Protein AF-A0A803JN71-F1 (afdb_monomer)

Sequence (334 aa):
MNIDANMPTTNQLPSEFVKVTRIKNSCCFTTVDLLKLNERCQESLKEIYHRSYLIVCKLLSEIYEHIHCLYKLSDTVSMLDMLLSFAHACTLSDYGSFVPAEYASFKIAEQIFTRIGMDDDIETNCSTFMKEMKEVNYIIQNANNKSLILIDELGRGTSTEEGIGICYAVCEYLLGLKAFTLFVTHYLELCHLSTIYPNSENYYFEVQHKREKSEDRESILYTYLLSKGQTKEKNYGLKAAELSSLPLLLLKDANNISMQIADKLTRKQESTPETVRQTAVYQLAVRLIQASRNSCLDSDSLRTYLKHLKKIYRAESLTDDLQSTETAEEKEIL

Foldseek 3Di:
DDPPPPDDDPVPDPPQWDPWDDDPPDIDTDGPVRVVVVVVVVVVVVVVVVVVVVVVVVVVVVVVVVVVVVVVVVVVVVVVVVVVVVVCQVVVDPVDDDDPDPDDDDQQAPEEQEDDDDDPPPVDPDGPLVVLVVSLVVCLVPDALRYEYEAAAFQPRDDPVVRVVVVLVSVVSVVVRNHNYDYHYPDLVSLCVCVQDVPDWDKDFDWDWDQDPPDRQTAIDGPRDIDTDGDPDDPVVLNVCVVPPDDPVVSVVVVVVVVVVVVVVVVVVPQDLVNLLVVLVVSLVSVVVCCVPPDPDDPVRSVVVNVVSVVVSCVSNVVPVVVVVVVVVVVPPD

pLDDT: mean 77.57, std 15.33, range [33.09, 96.31]

Organism: Xenopus tropicalis (NCBI:txid8364)

Mean predicted aligned error: 19.07 Å

Solvent-accessible surface area (backbone atoms only — not comparable to full-atom values): 20148 Å² total; per-residue (Å²): 133,80,83,77,80,78,67,77,58,85,90,70,57,66,87,65,58,41,82,72,46,79,54,100,91,48,77,48,64,39,37,69,67,55,49,53,53,50,52,54,50,52,52,52,50,51,51,50,53,52,54,51,50,54,51,52,53,51,52,48,52,60,49,57,76,50,45,67,61,52,51,55,48,50,52,51,51,51,51,51,53,52,51,49,51,51,52,48,53,59,68,76,26,82,92,68,67,90,69,101,55,98,74,87,86,81,80,83,55,84,44,79,43,74,47,76,85,88,77,78,58,81,88,47,102,59,54,66,45,57,52,52,51,51,52,51,48,52,45,66,75,69,60,43,58,44,23,36,37,40,40,48,58,73,44,72,72,53,58,69,70,58,16,51,52,52,49,50,55,51,50,54,51,44,59,71,48,54,32,51,68,49,76,45,71,87,60,71,73,61,58,54,48,38,79,78,35,87,92,42,82,52,63,29,73,46,75,45,80,45,71,52,96,87,47,104,47,79,42,82,42,82,67,80,42,79,41,84,41,76,75,82,75,74,64,55,70,60,58,56,44,64,76,37,97,59,60,68,68,59,54,52,52,52,51,54,50,51,51,54,52,51,53,53,54,50,65,75,58,63,64,50,75,64,54,48,47,50,48,40,50,50,54,51,50,52,53,51,53,47,51,72,76,68,61,87,64,54,77,66,58,43,52,51,51,53,52,47,53,52,50,49,45,45,59,66,57,47,72,57,62,64,66,62,51,59,66,55,65,69,67,77,79,118

InterPro domains:
  IPR000432 DNA mismatch repair protein MutS, C-terminal [PF00488] (87-261)
  IPR000432 DNA mismatch repair protein MutS, C-terminal [PS00486] (147-163)
  IPR000432 DNA mismatch repair protein MutS, C-terminal [SM00534] (81-259)
  IPR027417 P-loop containing nucleoside triphosphate hydrolase [G3DSA:3.40.50.300] (86-333)
  IPR027417 P-loop containing nucleoside triphosphate hydrolase [SSF52540] (87-258)
  IPR036187 DNA mismatch repair protein MutS, core domain superfamily [SSF48334] (8-91)
  IPR045076 DNA mismatch repair MutS [PTHR11361] (90-310)

Nearest PDB structures (foldseek):
  1nne-assembly1_B  TM=8.897E-01  e=2.030E-11  Thermus aquaticus
  7ai7-assembly1_A  TM=8.579E-01  e=1.313E-11  Escherichia coli K-12
  8r7v-assembly1_B  TM=8.255E-01  e=1.684E-11  Homo sapiens
  7qv3-assembly1_w  TM=5.122E-01  e=1.027E-09  Bacillus subtilis subsp. subtilis str. 168
  7qv3-assembly1_v  TM=5.130E-01  e=9.674E-09  Bacillus subtilis subsp. subtilis str. 168

Structure (mmCIF, N/CA/C/O backbone):
data_AF-A0A803JN71-F1
#
_entry.id   AF-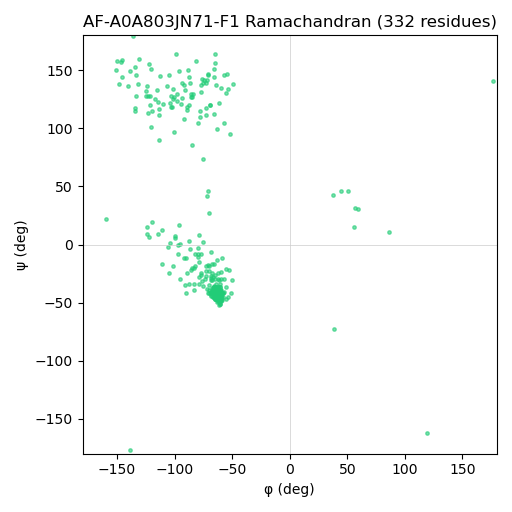A0A803JN71-F1
#
loop_
_atom_site.group_PDB
_atom_site.id
_atom_site.type_symbol
_atom_site.label_atom_id
_atom_site.label_alt_id
_atom_site.label_comp_id
_atom_site.label_asym_id
_atom_site.label_entity_id
_atom_site.label_seq_id
_atom_site.pdbx_PDB_ins_code
_atom_site.Cartn_x
_atom_site.Cartn_y
_atom_site.Cartn_z
_atom_site.occupancy
_atom_site.B_iso_or_equiv
_atom_site.auth_seq_id
_atom_site.auth_comp_id
_atom_site.auth_asym_id
_atom_site.auth_atom_id
_atom_site.pdbx_PDB_model_num
ATOM 1 N N . MET A 1 1 ? 28.107 -31.482 -82.367 1.00 37.16 1 MET A N 1
ATOM 2 C CA . MET A 1 1 ? 29.018 -30.379 -82.741 1.00 37.16 1 MET A CA 1
ATOM 3 C C . MET A 1 1 ? 29.385 -29.651 -81.460 1.00 37.16 1 MET A C 1
ATOM 5 O O . MET A 1 1 ? 28.501 -29.089 -80.829 1.00 37.16 1 MET A O 1
ATOM 9 N N . ASN A 1 2 ? 30.638 -29.799 -81.025 1.00 33.09 2 ASN A N 1
ATOM 10 C CA . ASN A 1 2 ? 31.188 -29.249 -79.782 1.00 33.09 2 ASN A CA 1
ATOM 11 C C . ASN A 1 2 ? 31.131 -27.716 -79.783 1.00 33.09 2 ASN A C 1
ATOM 13 O O . ASN A 1 2 ? 31.746 -27.092 -80.643 1.00 33.09 2 ASN A O 1
ATOM 17 N N . ILE A 1 3 ? 30.448 -27.123 -78.801 1.00 44.81 3 ILE A N 1
ATOM 18 C CA . ILE A 1 3 ? 30.476 -25.670 -78.537 1.00 44.81 3 ILE A CA 1
ATOM 19 C C . ILE A 1 3 ? 31.729 -25.288 -77.711 1.00 44.81 3 ILE A C 1
ATOM 21 O O . ILE A 1 3 ? 32.083 -24.119 -77.612 1.00 44.81 3 ILE A O 1
ATOM 25 N N . ASP A 1 4 ? 32.490 -26.272 -77.222 1.00 43.75 4 ASP A N 1
ATOM 26 C CA . ASP A 1 4 ? 33.693 -26.070 -76.397 1.00 43.75 4 ASP A CA 1
ATOM 27 C C . ASP A 1 4 ? 34.947 -25.591 -77.163 1.00 43.75 4 ASP A C 1
ATOM 29 O O . ASP A 1 4 ? 36.014 -25.441 -76.573 1.00 43.75 4 ASP A O 1
ATOM 33 N N . ALA A 1 5 ? 34.863 -25.343 -78.476 1.00 48.97 5 ALA A N 1
ATOM 34 C CA . ALA A 1 5 ? 36.046 -25.149 -79.323 1.00 48.97 5 ALA A CA 1
ATOM 35 C C . ALA A 1 5 ? 36.604 -23.709 -79.404 1.00 48.97 5 ALA A C 1
ATOM 37 O O . ALA A 1 5 ? 37.647 -23.526 -80.022 1.00 48.97 5 ALA A O 1
ATOM 38 N N . ASN A 1 6 ? 35.969 -22.699 -78.792 1.00 54.50 6 ASN A N 1
ATOM 39 C CA . ASN A 1 6 ? 36.388 -21.288 -78.940 1.00 54.50 6 ASN A CA 1
ATOM 40 C C . ASN A 1 6 ? 36.690 -20.543 -77.628 1.00 54.50 6 ASN A C 1
ATOM 42 O O . ASN A 1 6 ? 36.800 -19.318 -77.631 1.00 54.50 6 ASN A O 1
ATOM 46 N N . MET A 1 7 ? 36.859 -21.247 -76.506 1.00 53.91 7 MET A N 1
ATOM 47 C CA . MET A 1 7 ? 37.360 -20.605 -75.287 1.00 53.91 7 MET A CA 1
ATOM 48 C C . MET A 1 7 ? 38.894 -20.671 -75.270 1.00 53.91 7 MET A C 1
ATOM 50 O O . MET A 1 7 ? 39.431 -21.782 -75.234 1.00 53.91 7 MET A O 1
ATOM 54 N N . PRO A 1 8 ? 39.611 -19.525 -75.277 1.00 55.81 8 PRO A N 1
ATOM 55 C CA . PRO A 1 8 ? 41.072 -19.500 -75.343 1.00 55.81 8 PRO A CA 1
ATOM 56 C C . PRO A 1 8 ? 41.650 -20.370 -74.229 1.00 55.81 8 PRO A C 1
ATOM 58 O O . PRO A 1 8 ? 41.162 -20.313 -73.101 1.00 55.81 8 PRO A O 1
ATOM 61 N N . THR A 1 9 ? 42.635 -21.226 -74.504 1.00 58.75 9 THR A N 1
ATOM 62 C CA . THR A 1 9 ? 43.301 -22.033 -73.463 1.00 58.75 9 THR A CA 1
ATOM 63 C C . THR A 1 9 ? 44.046 -21.103 -72.496 1.00 58.75 9 THR A C 1
ATOM 65 O O . THR A 1 9 ? 44.349 -19.966 -72.842 1.00 58.75 9 THR A O 1
ATOM 68 N N . THR A 1 10 ? 44.304 -21.516 -71.249 1.00 54.12 10 THR A N 1
ATOM 69 C CA . THR A 1 10 ? 44.923 -20.656 -70.209 1.00 54.12 10 THR A CA 1
ATOM 70 C C . THR A 1 10 ? 46.233 -19.987 -70.645 1.00 54.12 10 THR A C 1
ATOM 72 O O . THR A 1 10 ? 46.567 -18.934 -70.119 1.00 54.12 10 THR A O 1
ATOM 75 N N . ASN A 1 11 ? 46.914 -20.537 -71.655 1.00 56.75 11 ASN A N 1
ATOM 76 C CA . ASN A 1 11 ? 48.139 -19.993 -72.248 1.00 56.75 11 ASN A CA 1
ATOM 77 C C . ASN A 1 11 ? 47.923 -18.845 -73.262 1.00 56.75 11 ASN A C 1
ATOM 79 O O . ASN A 1 11 ? 48.902 -18.316 -73.773 1.00 56.75 11 ASN A O 1
ATOM 83 N N . GLN A 1 12 ? 46.679 -18.471 -73.583 1.00 65.44 12 GLN A N 1
ATOM 84 C CA . GLN A 1 12 ? 46.344 -17.381 -74.518 1.00 65.44 12 GLN A CA 1
ATOM 85 C C . GLN A 1 12 ? 45.829 -16.110 -73.825 1.00 65.44 12 GLN A C 1
ATOM 87 O O . GLN A 1 12 ? 45.520 -15.126 -74.493 1.00 65.44 12 GLN A O 1
ATOM 92 N N . LEU A 1 13 ? 45.699 -16.123 -72.497 1.00 71.38 13 LEU A N 1
ATOM 93 C CA . LEU A 1 13 ? 45.258 -14.957 -71.739 1.00 71.38 13 LEU A CA 1
ATOM 94 C C . LEU A 1 13 ? 46.466 -14.063 -71.404 1.00 71.38 13 LEU A C 1
ATOM 96 O O . LEU A 1 13 ? 47.520 -14.598 -71.054 1.00 71.38 13 LEU A O 1
ATOM 100 N N . PRO A 1 14 ? 46.333 -12.724 -71.494 1.00 78.75 14 PRO A N 1
ATOM 101 C CA . PRO A 1 14 ? 47.363 -11.790 -71.049 1.00 78.75 14 PRO A CA 1
ATOM 102 C C . PRO A 1 14 ? 47.863 -12.123 -69.638 1.00 78.75 14 PRO A C 1
ATOM 104 O O . PRO A 1 14 ? 47.065 -12.408 -68.744 1.00 78.75 14 PRO A O 1
ATOM 107 N N . SER A 1 15 ? 49.179 -12.045 -69.421 1.00 76.12 15 SER A N 1
ATOM 108 C CA . SER A 1 15 ? 49.818 -12.326 -68.123 1.00 76.12 15 SER A CA 1
ATOM 109 C C . SER A 1 15 ? 49.393 -11.368 -67.002 1.00 76.12 15 SER A C 1
ATOM 111 O O . SER A 1 15 ? 49.640 -11.635 -65.829 1.00 76.12 15 SER A O 1
ATOM 113 N N . GLU A 1 16 ? 48.741 -10.261 -67.357 1.00 79.50 16 GLU A N 1
ATOM 114 C CA . GLU A 1 16 ? 48.171 -9.263 -66.449 1.00 79.50 16 GLU A CA 1
ATOM 115 C C . GLU A 1 16 ? 46.922 -9.771 -65.705 1.00 79.50 16 GLU A C 1
ATOM 117 O O . GLU A 1 16 ? 46.530 -9.198 -64.682 1.00 79.50 16 GLU A O 1
ATOM 122 N N . PHE A 1 17 ? 46.289 -10.846 -66.194 1.00 81.88 17 PHE A N 1
ATOM 123 C CA . PHE A 1 17 ? 45.120 -11.453 -65.563 1.00 81.88 17 PHE A CA 1
ATOM 124 C C . PHE A 1 17 ? 45.513 -12.445 -64.466 1.00 81.88 17 PHE A C 1
ATOM 126 O O . PHE A 1 17 ? 46.251 -13.406 -64.668 1.00 81.88 17 PHE A O 1
ATOM 133 N N . VAL A 1 18 ? 44.944 -12.229 -63.285 1.00 79.00 18 VAL A N 1
ATOM 134 C CA . VAL A 1 18 ? 45.189 -12.970 -62.049 1.00 79.00 18 VAL A CA 1
ATOM 135 C C . VAL A 1 18 ? 43.860 -13.549 -61.544 1.00 79.00 18 VAL A C 1
ATOM 137 O O . VAL A 1 18 ? 42.783 -13.045 -61.867 1.00 79.00 18 VAL A O 1
ATOM 140 N N . LYS A 1 19 ? 43.913 -14.633 -60.755 1.00 77.94 19 LYS A N 1
ATOM 141 C CA . LYS A 1 19 ? 42.735 -15.351 -60.213 1.00 77.94 19 LYS A CA 1
ATOM 142 C C . LYS A 1 19 ? 41.692 -15.711 -61.289 1.00 77.94 19 LYS A C 1
ATOM 144 O O . LYS A 1 19 ? 40.493 -15.517 -61.100 1.00 77.94 19 LYS A O 1
ATOM 149 N N . VAL A 1 20 ? 42.155 -16.243 -62.419 1.00 81.44 20 VAL A N 1
ATOM 150 C CA . VAL A 1 20 ? 41.285 -16.681 -63.517 1.00 81.44 20 VAL A CA 1
ATOM 151 C C . VAL A 1 20 ? 40.489 -17.920 -63.092 1.00 81.44 20 VAL A C 1
ATOM 153 O O . VAL A 1 20 ? 41.062 -18.960 -62.779 1.00 81.44 20 VAL A O 1
ATOM 156 N N . THR A 1 21 ? 39.164 -17.824 -63.110 1.00 79.38 21 THR A N 1
ATOM 157 C CA . THR A 1 21 ? 38.225 -18.912 -62.813 1.00 79.38 21 THR A CA 1
ATOM 158 C C . THR A 1 21 ? 37.267 -19.092 -63.986 1.00 79.38 21 THR A C 1
ATOM 160 O O . THR A 1 21 ? 36.725 -18.126 -64.520 1.00 79.38 21 THR A O 1
ATOM 163 N N . ARG A 1 22 ? 37.066 -20.335 -64.435 1.00 73.75 22 ARG A N 1
ATOM 164 C CA . ARG A 1 22 ? 36.138 -20.643 -65.534 1.00 73.75 22 ARG A CA 1
ATOM 165 C C . ARG A 1 22 ? 34.842 -21.198 -64.977 1.00 73.75 22 ARG A C 1
ATOM 167 O O . ARG A 1 22 ? 34.853 -22.196 -64.263 1.00 73.75 22 ARG A O 1
ATOM 174 N N . ILE A 1 23 ? 33.730 -20.581 -65.348 1.00 77.69 23 ILE A N 1
ATOM 175 C CA . ILE A 1 23 ? 32.386 -21.010 -64.978 1.00 77.69 23 ILE A CA 1
ATOM 176 C C . ILE A 1 23 ? 31.636 -21.301 -66.273 1.00 77.69 23 ILE A C 1
ATOM 178 O O . ILE A 1 23 ? 31.191 -20.370 -66.920 1.00 77.69 23 ILE A O 1
ATOM 182 N N . LYS A 1 24 ? 31.497 -22.582 -66.647 1.00 74.06 24 LYS A N 1
ATOM 183 C CA . LYS A 1 24 ? 30.770 -23.124 -67.824 1.00 74.06 24 LYS A CA 1
ATOM 184 C C . LYS A 1 24 ? 30.866 -22.309 -69.134 1.00 74.06 24 LYS A C 1
ATOM 186 O O . LYS A 1 24 ? 31.546 -22.758 -70.043 1.00 74.06 24 LYS A O 1
ATOM 191 N N . ASN A 1 25 ? 30.204 -21.153 -69.242 1.00 79.44 25 ASN A N 1
ATOM 192 C CA . ASN A 1 25 ? 30.205 -20.283 -70.426 1.00 79.44 25 ASN A CA 1
ATOM 193 C C . ASN A 1 25 ? 30.861 -18.895 -70.214 1.00 79.44 25 ASN A C 1
ATOM 195 O O . ASN A 1 25 ? 30.749 -18.021 -71.068 1.00 79.44 25 ASN A O 1
ATOM 199 N N . SER A 1 26 ? 31.518 -18.653 -69.079 1.00 73.75 26 SER A N 1
ATOM 200 C CA . SER A 1 26 ? 32.194 -17.392 -68.764 1.00 73.75 26 SER A CA 1
ATOM 201 C C . SER A 1 26 ? 33.546 -17.618 -68.084 1.00 73.75 26 SER A C 1
ATOM 203 O O . SER A 1 26 ? 33.778 -18.602 -67.377 1.00 73.75 26 SER A O 1
ATOM 205 N N . CYS A 1 27 ? 34.470 -16.692 -68.325 1.00 75.75 27 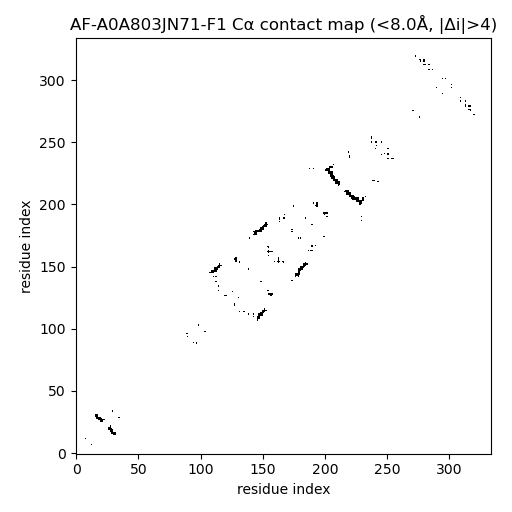CYS A N 1
ATOM 206 C CA . CYS A 1 27 ? 35.779 -16.652 -67.688 1.00 75.75 27 CYS A CA 1
ATOM 207 C C . CYS A 1 27 ? 35.823 -15.407 -66.800 1.00 75.75 27 CYS A C 1
ATOM 209 O O . CYS A 1 27 ? 35.694 -14.295 -67.306 1.00 75.75 27 CYS A O 1
ATOM 211 N N . CYS A 1 28 ? 35.959 -15.592 -65.490 1.00 80.19 28 CYS A N 1
ATOM 212 C CA . CYS A 1 28 ? 36.081 -14.506 -64.530 1.00 80.19 28 CYS A CA 1
ATOM 213 C C . CYS A 1 28 ? 37.555 -14.338 -64.166 1.00 80.19 28 CYS A C 1
ATOM 215 O O . CYS A 1 28 ? 38.222 -15.300 -63.792 1.00 80.19 28 CYS A O 1
ATOM 217 N N . PHE A 1 29 ? 38.076 -13.128 -64.298 1.00 84.38 29 PHE A N 1
ATOM 218 C CA . PHE A 1 29 ? 39.467 -12.802 -64.015 1.00 84.38 29 PHE A CA 1
ATOM 219 C C . PHE A 1 29 ? 39.545 -11.387 -63.453 1.00 84.38 29 PHE A C 1
ATOM 221 O O . PHE A 1 29 ? 38.635 -10.581 -63.635 1.00 84.38 29 PHE A O 1
ATOM 228 N N . THR A 1 30 ? 40.631 -11.082 -62.757 1.00 85.44 30 THR A N 1
ATOM 229 C CA . THR A 1 30 ? 40.893 -9.742 -62.226 1.00 85.44 30 THR A CA 1
ATOM 230 C C . THR A 1 30 ? 42.307 -9.322 -62.586 1.00 85.44 30 THR A C 1
ATOM 232 O O . THR A 1 30 ? 43.153 -10.163 -62.867 1.00 85.44 30 THR A O 1
ATOM 235 N N . THR A 1 31 ? 42.594 -8.028 -62.559 1.00 89.56 31 THR A N 1
ATOM 236 C CA . THR A 1 31 ? 43.968 -7.515 -62.633 1.00 89.56 31 THR A CA 1
ATOM 237 C C . THR A 1 31 ? 44.476 -7.171 -61.236 1.00 89.56 31 THR A C 1
ATOM 239 O O . THR A 1 31 ? 43.691 -7.049 -60.287 1.00 89.56 31 THR A O 1
ATOM 242 N N . VAL A 1 32 ? 45.793 -7.010 -61.095 1.00 87.12 32 VAL A N 1
ATOM 243 C CA . VAL A 1 32 ? 46.414 -6.538 -59.844 1.00 87.12 32 VAL A CA 1
ATOM 244 C C . VAL A 1 32 ? 45.900 -5.143 -59.470 1.00 87.12 32 VAL A C 1
ATOM 246 O O . VAL A 1 32 ? 45.614 -4.889 -58.303 1.00 87.12 32 VAL A O 1
ATOM 249 N N . ASP A 1 33 ? 45.714 -4.258 -60.451 1.00 88.62 33 ASP A N 1
ATOM 250 C CA . ASP A 1 33 ? 45.207 -2.904 -60.210 1.00 88.62 33 ASP A CA 1
ATOM 251 C C . ASP A 1 33 ? 43.733 -2.901 -59.794 1.00 88.62 33 ASP A C 1
ATOM 253 O O . ASP A 1 33 ? 43.355 -2.179 -58.871 1.00 88.62 33 ASP A O 1
ATOM 257 N N . LEU A 1 34 ? 42.907 -3.765 -60.398 1.00 87.19 34 LEU A N 1
ATOM 258 C CA . LEU A 1 34 ? 41.509 -3.927 -59.995 1.00 87.19 34 LEU A CA 1
ATOM 259 C C . LEU A 1 34 ? 41.395 -4.511 -58.579 1.00 87.19 34 LEU A C 1
ATOM 261 O O . LEU A 1 34 ? 40.533 -4.082 -57.817 1.00 87.19 34 LEU A O 1
ATOM 265 N N . LEU A 1 35 ? 42.286 -5.433 -58.195 1.00 88.25 35 LEU A N 1
ATOM 266 C CA . LEU A 1 35 ? 42.356 -5.946 -56.822 1.00 88.25 35 LEU A CA 1
ATOM 267 C C . LEU A 1 35 ? 42.685 -4.836 -55.818 1.00 88.25 35 LEU A C 1
ATOM 269 O O . LEU A 1 35 ? 41.981 -4.720 -54.818 1.00 88.25 35 LEU A O 1
ATOM 273 N N . LYS A 1 36 ? 43.680 -3.987 -56.109 1.00 88.94 36 LYS A N 1
ATOM 274 C CA . LYS A 1 36 ? 44.039 -2.835 -55.261 1.00 88.94 36 LYS A CA 1
ATOM 275 C C . LYS A 1 36 ? 42.890 -1.834 -55.128 1.00 88.94 36 LYS A C 1
ATOM 277 O O . LYS A 1 36 ? 42.627 -1.330 -54.040 1.00 88.94 36 LYS A O 1
ATOM 282 N N . LEU A 1 37 ? 42.190 -1.540 -56.227 1.00 90.94 37 LEU A N 1
ATOM 283 C CA . LEU A 1 37 ? 41.026 -0.648 -56.209 1.00 90.94 37 LEU A CA 1
ATOM 284 C C . LEU A 1 37 ? 39.865 -1.241 -55.402 1.00 90.94 37 LEU A C 1
ATOM 286 O O . LEU A 1 37 ? 39.215 -0.516 -54.651 1.00 90.94 37 LEU A O 1
ATOM 290 N N . ASN A 1 38 ? 39.625 -2.548 -55.520 1.00 91.44 38 ASN A N 1
ATOM 291 C CA . ASN A 1 38 ? 38.568 -3.230 -54.780 1.00 91.44 38 ASN A CA 1
ATOM 292 C C . ASN A 1 38 ? 38.880 -3.296 -53.274 1.00 91.44 38 ASN A C 1
ATOM 294 O O . ASN A 1 38 ? 38.002 -3.038 -52.456 1.00 91.44 38 ASN A O 1
ATOM 298 N N . GLU A 1 39 ? 40.136 -3.560 -52.906 1.00 91.38 39 GLU A N 1
ATOM 299 C CA . GLU A 1 39 ? 40.612 -3.511 -51.517 1.00 91.38 39 GLU A CA 1
ATOM 300 C C . GLU A 1 39 ? 40.422 -2.111 -50.916 1.00 91.38 39 GLU A C 1
ATOM 302 O O . GLU A 1 39 ? 39.778 -1.965 -49.877 1.00 91.38 39 GLU A O 1
ATOM 307 N N . ARG A 1 40 ? 40.837 -1.063 -51.637 1.00 93.12 40 ARG A N 1
ATOM 308 C CA . ARG A 1 40 ? 40.630 0.334 -51.223 1.00 93.12 40 ARG A CA 1
ATOM 309 C C . ARG A 1 40 ? 39.146 0.698 -51.074 1.00 93.12 40 ARG A C 1
ATOM 311 O O . ARG A 1 40 ? 38.773 1.464 -50.181 1.00 93.12 40 ARG A O 1
ATOM 318 N N . CYS A 1 41 ? 38.284 0.159 -51.937 1.00 93.25 41 CYS A N 1
ATOM 319 C CA . CYS A 1 41 ? 36.837 0.355 -51.852 1.00 93.25 41 CYS A CA 1
ATOM 320 C C . CYS A 1 41 ? 36.247 -0.337 -50.610 1.00 93.25 41 CYS A C 1
ATOM 322 O O . CYS A 1 41 ? 35.450 0.264 -49.890 1.00 93.25 41 CYS A O 1
ATOM 324 N N . GLN A 1 42 ? 36.692 -1.560 -50.300 1.00 92.12 42 GLN A N 1
ATOM 325 C CA . GLN A 1 42 ? 36.289 -2.282 -49.090 1.00 92.12 42 GLN A CA 1
ATOM 326 C C . GLN A 1 42 ? 36.752 -1.588 -47.805 1.00 92.12 42 GLN A C 1
ATOM 328 O O . GLN A 1 42 ? 35.992 -1.541 -46.838 1.00 92.12 42 GLN A O 1
ATOM 333 N N . GLU A 1 43 ? 37.964 -1.034 -47.781 1.00 94.19 43 GLU A N 1
ATOM 334 C CA . GLU A 1 43 ? 38.452 -0.231 -46.653 1.00 94.19 43 GLU A CA 1
ATOM 335 C C . GLU A 1 43 ? 37.593 1.017 -46.435 1.00 94.19 43 GLU A C 1
ATOM 337 O O . GLU A 1 43 ? 37.143 1.266 -45.317 1.00 94.19 43 GLU A O 1
ATOM 342 N N . SER A 1 44 ? 37.278 1.741 -47.512 1.00 94.31 44 SER A N 1
ATOM 343 C CA . SER A 1 44 ? 36.418 2.931 -47.446 1.00 94.31 44 SER A CA 1
ATOM 344 C C . SER A 1 44 ? 35.016 2.585 -46.932 1.00 94.31 44 SER A C 1
ATOM 346 O O . SER A 1 44 ? 34.448 3.289 -46.102 1.00 94.31 44 SER A O 1
ATOM 348 N N . LEU A 1 45 ? 34.460 1.459 -47.382 1.00 94.88 45 LEU A N 1
ATOM 349 C CA . LEU A 1 45 ? 33.153 0.972 -46.948 1.00 94.88 45 LEU A CA 1
ATOM 350 C C . LEU A 1 45 ? 33.156 0.568 -45.464 1.00 94.88 45 LEU A C 1
ATOM 352 O O . LEU A 1 45 ? 32.226 0.919 -44.737 1.00 94.88 45 LEU A O 1
ATOM 356 N N . LYS A 1 46 ? 34.217 -0.089 -44.976 1.00 93.56 46 LYS A N 1
ATOM 357 C CA . LYS A 1 46 ? 34.392 -0.372 -43.540 1.00 93.56 46 LYS A CA 1
ATOM 358 C C . LYS A 1 46 ? 34.473 0.909 -42.712 1.00 93.56 46 LYS A C 1
ATOM 360 O O . LYS A 1 46 ? 33.860 0.977 -41.648 1.00 93.56 46 LYS A O 1
ATOM 365 N N . GLU A 1 47 ? 35.181 1.926 -43.199 1.00 95.19 47 GLU A N 1
ATOM 366 C CA . GLU A 1 47 ? 35.266 3.221 -42.520 1.00 95.19 47 GLU A CA 1
ATOM 367 C C . GLU A 1 47 ? 33.892 3.900 -42.426 1.00 95.19 47 GLU A C 1
ATOM 369 O O . GLU A 1 47 ? 33.516 4.391 -41.360 1.00 95.19 47 GLU A O 1
ATOM 374 N N . ILE A 1 48 ? 33.106 3.875 -43.508 1.00 95.00 48 ILE A N 1
ATOM 375 C CA . ILE A 1 48 ? 31.742 4.423 -43.528 1.00 95.00 48 ILE A CA 1
ATOM 376 C C . ILE A 1 48 ? 30.858 3.712 -42.499 1.00 95.00 48 ILE A C 1
ATOM 378 O O . ILE A 1 48 ? 30.187 4.382 -41.711 1.00 95.00 48 ILE A O 1
ATOM 382 N N . TYR A 1 49 ? 30.885 2.377 -42.451 1.00 95.12 49 TYR A N 1
ATOM 383 C CA . TYR A 1 49 ? 30.119 1.625 -41.453 1.00 95.12 49 TYR A CA 1
ATOM 384 C C . TYR A 1 49 ? 30.549 1.953 -40.028 1.00 95.12 49 TYR A C 1
ATOM 386 O O . TYR A 1 49 ? 29.695 2.143 -39.164 1.00 95.12 49 TYR A O 1
ATOM 394 N N . HIS A 1 50 ? 31.853 2.079 -39.782 1.00 93.75 50 HIS A N 1
ATOM 395 C CA . HIS A 1 50 ? 32.354 2.442 -38.463 1.00 93.75 50 HIS A CA 1
ATOM 396 C C . HIS A 1 50 ? 31.892 3.844 -38.045 1.00 93.75 50 HIS A C 1
ATOM 398 O O . HIS A 1 50 ? 31.384 4.025 -36.940 1.00 93.75 50 HIS A O 1
ATOM 404 N N . ARG A 1 51 ? 31.977 4.834 -38.944 1.00 92.56 51 ARG A N 1
ATOM 405 C CA . ARG A 1 51 ? 31.482 6.195 -38.681 1.00 92.56 51 ARG A CA 1
ATOM 406 C C . ARG A 1 51 ? 29.972 6.221 -38.446 1.00 92.56 51 ARG A C 1
ATOM 408 O O . ARG A 1 51 ? 29.519 6.909 -37.536 1.00 92.56 51 ARG A O 1
ATOM 415 N N . SER A 1 52 ? 29.201 5.460 -39.222 1.00 96.31 52 SER A N 1
ATOM 416 C CA . SER A 1 52 ? 27.747 5.358 -39.058 1.00 96.31 52 SER A CA 1
ATOM 417 C C . SER A 1 52 ? 27.375 4.727 -37.714 1.00 96.31 52 SER A C 1
ATOM 419 O O . SER A 1 52 ? 26.544 5.273 -36.992 1.00 96.31 52 SER A O 1
ATOM 421 N N . TYR A 1 53 ? 28.066 3.655 -37.318 1.00 95.56 53 TYR A N 1
ATOM 422 C CA . TYR A 1 53 ? 27.895 3.026 -36.010 1.00 95.56 53 TYR A CA 1
ATOM 423 C C . TYR A 1 53 ? 28.165 4.007 -34.861 1.00 95.56 53 TYR A C 1
ATOM 425 O O . TYR A 1 53 ? 27.359 4.113 -33.941 1.00 95.56 53 TYR A O 1
ATOM 433 N N . LEU A 1 54 ? 29.245 4.792 -34.941 1.00 94.19 54 LEU A N 1
ATOM 434 C CA . LEU A 1 54 ? 29.555 5.802 -33.924 1.00 94.19 54 LEU A CA 1
ATOM 435 C C . LEU A 1 54 ? 28.474 6.886 -33.811 1.00 94.19 54 LEU A C 1
ATOM 437 O O . LEU A 1 54 ? 28.197 7.349 -32.706 1.00 94.19 54 LEU A O 1
ATOM 441 N N . ILE A 1 55 ? 27.857 7.289 -34.927 1.00 95.19 55 ILE A N 1
ATOM 442 C CA . ILE A 1 55 ? 26.733 8.239 -34.918 1.00 95.19 55 ILE A CA 1
ATOM 443 C C . ILE A 1 55 ? 25.520 7.618 -34.221 1.00 95.19 55 ILE A C 1
ATOM 445 O O . ILE A 1 55 ? 24.927 8.260 -33.359 1.00 95.19 55 ILE A O 1
ATOM 449 N N . VAL A 1 56 ? 25.187 6.363 -34.537 1.00 95.00 56 VAL A N 1
ATOM 450 C CA . VAL A 1 56 ? 24.078 5.642 -33.893 1.00 95.00 56 VAL A CA 1
ATOM 451 C C . VAL A 1 56 ? 24.312 5.504 -32.389 1.00 95.00 56 VAL A C 1
ATOM 453 O O . VAL A 1 56 ? 23.399 5.768 -31.615 1.00 95.00 56 VAL A O 1
ATOM 456 N N . CYS A 1 57 ? 25.529 5.160 -31.957 1.00 93.62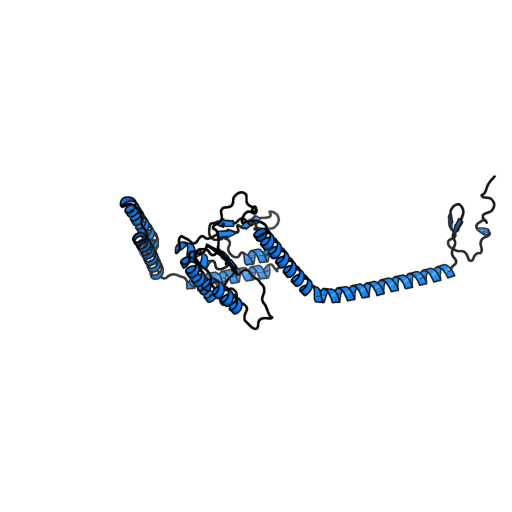 57 CYS A N 1
ATOM 457 C CA . CYS A 1 57 ? 25.861 5.079 -30.535 1.00 93.62 57 CYS A CA 1
ATOM 458 C C . CYS A 1 57 ? 25.709 6.425 -29.823 1.00 93.62 57 CYS A C 1
ATOM 460 O O . CYS A 1 57 ? 25.160 6.461 -28.728 1.00 93.62 57 CYS A O 1
ATOM 462 N N . LYS A 1 58 ? 26.158 7.527 -30.437 1.00 94.31 58 LYS A N 1
ATOM 463 C CA . LYS A 1 58 ? 25.980 8.871 -29.864 1.00 94.31 58 LYS A CA 1
ATOM 464 C C . LYS A 1 58 ? 24.506 9.236 -29.719 1.00 94.31 58 LYS A C 1
ATOM 466 O O . LYS A 1 58 ? 24.103 9.687 -28.656 1.00 94.31 58 LYS A O 1
ATOM 471 N N . LEU A 1 59 ? 23.712 8.975 -30.754 1.00 93.75 59 LEU A N 1
ATOM 472 C CA . LEU A 1 59 ? 22.279 9.257 -30.749 1.00 93.75 59 LEU A CA 1
ATOM 473 C C . LEU A 1 59 ? 21.534 8.397 -29.716 1.00 93.75 59 LEU A C 1
ATOM 475 O O . LEU A 1 59 ? 20.648 8.888 -29.027 1.00 93.75 59 LEU A O 1
ATOM 479 N N . LEU A 1 60 ? 21.929 7.131 -29.552 1.00 92.00 60 LEU A N 1
ATOM 480 C CA . LEU A 1 60 ? 21.428 6.275 -28.475 1.00 92.00 60 LEU A CA 1
ATOM 481 C C . LEU A 1 60 ? 21.766 6.843 -27.098 1.00 92.00 60 LEU A C 1
ATOM 483 O O . LEU A 1 60 ? 20.883 6.892 -26.250 1.00 92.00 60 LEU A O 1
ATOM 487 N N . SER A 1 61 ? 23.003 7.294 -26.876 1.00 91.31 61 SER A N 1
ATOM 488 C CA . SER A 1 61 ? 23.388 7.923 -25.608 1.00 91.31 61 SER A CA 1
ATOM 489 C C . SER A 1 61 ? 22.554 9.170 -25.308 1.00 91.31 61 SER A C 1
ATOM 491 O O . SER A 1 61 ? 22.051 9.286 -24.197 1.00 91.31 61 SER A O 1
ATOM 493 N N . GLU A 1 62 ? 22.338 10.046 -26.294 1.00 91.69 62 GLU A N 1
ATOM 494 C CA . GLU A 1 62 ? 21.479 11.233 -26.144 1.00 91.69 62 GLU A CA 1
ATOM 495 C C . GLU A 1 62 ? 20.023 10.855 -25.811 1.00 91.69 62 GLU A C 1
ATOM 497 O O . GLU A 1 62 ? 19.402 11.460 -24.943 1.00 91.69 62 GLU A O 1
ATOM 502 N N . ILE A 1 63 ? 19.469 9.812 -26.439 1.00 88.50 63 ILE A N 1
ATOM 503 C CA . ILE A 1 63 ? 18.116 9.326 -26.115 1.00 88.50 63 ILE A CA 1
ATOM 504 C C . ILE A 1 63 ? 18.064 8.715 -24.710 1.00 88.50 63 ILE A C 1
ATOM 506 O O . ILE A 1 63 ? 17.083 8.914 -23.989 1.00 88.50 63 ILE A O 1
ATOM 510 N N . TYR A 1 64 ? 19.101 7.978 -24.301 1.00 88.38 64 TYR A N 1
ATOM 511 C CA . TYR A 1 64 ? 19.159 7.368 -22.974 1.00 88.38 64 TYR A CA 1
ATOM 512 C C . TYR A 1 64 ? 19.154 8.407 -21.853 1.00 88.38 64 TYR A C 1
ATOM 514 O O . TYR A 1 64 ? 18.585 8.133 -20.797 1.00 88.38 64 TYR A O 1
ATOM 522 N N . GLU A 1 65 ? 19.687 9.609 -22.083 1.00 89.25 65 GLU A N 1
ATOM 523 C CA . GLU A 1 65 ? 19.570 10.711 -21.121 1.00 89.25 65 GLU A CA 1
ATOM 524 C C . GLU A 1 65 ? 18.104 11.078 -20.845 1.00 89.25 65 GLU A C 1
ATOM 526 O O . GLU A 1 65 ? 17.769 11.440 -19.720 1.00 89.25 65 GLU A O 1
ATOM 531 N N . HIS A 1 66 ? 17.203 10.889 -21.812 1.00 88.50 66 HIS A N 1
ATOM 532 C CA . HIS A 1 66 ? 15.773 11.188 -21.700 1.00 88.50 66 HIS A CA 1
ATOM 533 C C . HIS A 1 66 ? 14.891 9.965 -21.406 1.00 88.50 66 HIS A C 1
ATOM 535 O O . HIS A 1 66 ? 13.668 10.074 -21.363 1.00 88.50 66 HIS A O 1
ATOM 541 N N . ILE A 1 67 ? 15.458 8.782 -21.165 1.00 86.31 67 ILE A N 1
ATOM 542 C CA . ILE A 1 67 ? 14.637 7.570 -21.011 1.00 86.31 67 ILE A CA 1
ATOM 543 C C . ILE A 1 67 ? 13.720 7.616 -19.778 1.00 86.31 67 ILE A C 1
ATOM 545 O O . ILE A 1 67 ? 12.621 7.065 -19.786 1.00 86.31 67 ILE A O 1
ATOM 549 N N . HIS A 1 68 ? 14.143 8.329 -18.734 1.00 78.12 68 HIS A N 1
ATOM 550 C CA . HIS A 1 68 ? 13.390 8.492 -17.495 1.00 78.12 68 HIS A CA 1
ATOM 551 C C . HIS A 1 68 ? 12.051 9.217 -17.715 1.00 78.12 68 HIS A C 1
ATOM 553 O O . HIS A 1 68 ? 11.030 8.794 -17.173 1.00 78.12 68 HIS A O 1
ATOM 559 N N . CYS A 1 69 ? 12.017 10.267 -18.546 1.00 85.75 69 CYS A N 1
ATOM 560 C CA . CYS A 1 69 ? 10.773 10.982 -18.830 1.00 85.75 69 CYS A CA 1
ATOM 561 C C . CYS A 1 69 ? 9.841 10.170 -19.741 1.00 85.75 69 CYS A C 1
ATOM 563 O O . CYS A 1 69 ? 8.625 10.255 -19.585 1.00 85.75 69 CYS A O 1
ATOM 565 N N . LEU A 1 70 ? 10.390 9.323 -20.619 1.00 79.12 70 LEU A N 1
ATOM 566 C CA . LEU A 1 70 ? 9.610 8.396 -21.444 1.00 79.12 70 LEU A CA 1
ATOM 567 C C . LEU A 1 70 ? 8.928 7.305 -20.609 1.00 79.12 70 LEU A C 1
ATOM 569 O O . LEU A 1 70 ? 7.760 7.009 -20.853 1.00 79.12 70 LEU A O 1
ATOM 573 N N . TYR A 1 71 ? 9.606 6.751 -19.598 1.00 80.62 71 TYR A N 1
ATOM 574 C CA . TYR A 1 71 ? 8.975 5.811 -18.663 1.00 80.62 71 TYR A CA 1
ATOM 575 C C . TYR A 1 71 ? 7.876 6.482 -17.836 1.00 80.62 71 TYR A C 1
ATOM 577 O O . TYR A 1 71 ? 6.765 5.966 -17.779 1.00 80.62 71 TYR A O 1
ATOM 585 N N . LYS A 1 72 ? 8.126 7.685 -17.302 1.00 77.81 72 LYS A N 1
ATOM 586 C CA . LYS A 1 72 ? 7.099 8.439 -16.564 1.00 77.81 72 LYS A CA 1
ATOM 587 C C . LYS A 1 72 ? 5.880 8.766 -17.440 1.00 77.81 72 LYS A C 1
ATOM 589 O O . LYS A 1 72 ? 4.737 8.680 -16.991 1.00 77.81 72 LYS A O 1
ATOM 594 N N . LEU A 1 73 ? 6.102 9.106 -18.711 1.00 83.75 73 LEU A N 1
ATOM 595 C CA . LEU A 1 73 ? 5.022 9.292 -19.681 1.00 83.75 73 LEU A CA 1
ATOM 596 C C . LEU A 1 73 ? 4.250 7.986 -19.930 1.00 83.75 73 LEU A C 1
ATOM 598 O O . LEU A 1 73 ? 3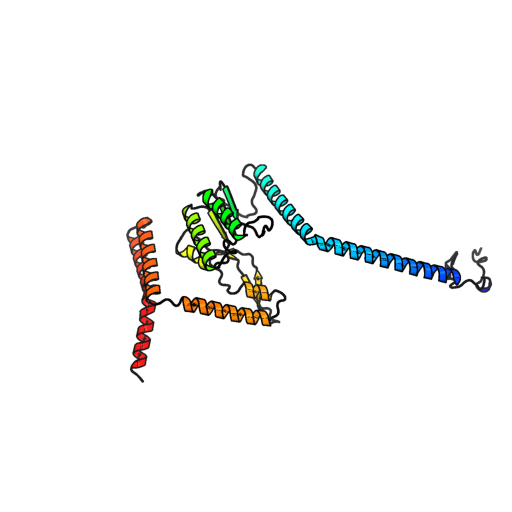.026 7.999 -19.979 1.00 83.75 73 LEU A O 1
ATOM 602 N N . SER A 1 74 ? 4.946 6.856 -20.054 1.00 87.44 74 SER A N 1
ATOM 603 C CA . SER A 1 74 ? 4.308 5.544 -20.204 1.00 87.44 74 SER A CA 1
ATOM 604 C C . SER A 1 74 ? 3.418 5.203 -19.007 1.00 87.44 74 SER A C 1
ATOM 606 O O . SER A 1 74 ? 2.281 4.774 -19.201 1.00 87.44 74 SER A O 1
ATOM 608 N N . ASP A 1 75 ? 3.893 5.430 -17.783 1.00 75.56 75 ASP A N 1
ATOM 609 C CA . ASP A 1 75 ? 3.135 5.144 -16.560 1.00 75.56 75 ASP A CA 1
ATOM 610 C C . ASP A 1 75 ? 1.897 6.040 -16.449 1.00 75.56 75 ASP A C 1
ATOM 612 O O . ASP A 1 75 ? 0.791 5.556 -16.200 1.00 75.56 75 ASP A O 1
ATOM 616 N N . THR A 1 76 ? 2.049 7.340 -16.720 1.00 81.75 76 THR A N 1
ATOM 617 C CA . THR A 1 76 ? 0.920 8.287 -16.713 1.00 81.75 76 THR A CA 1
ATOM 618 C C . THR A 1 76 ? -0.130 7.956 -17.772 1.00 81.75 76 THR A C 1
ATOM 620 O O . THR A 1 76 ? -1.321 7.960 -17.462 1.00 81.75 76 THR A O 1
ATOM 623 N N . VAL A 1 77 ? 0.282 7.615 -18.998 1.00 86.19 77 VAL A N 1
ATOM 624 C CA . VAL A 1 77 ? -0.639 7.183 -20.061 1.00 86.19 77 VAL A CA 1
ATOM 625 C C . VAL A 1 77 ? -1.332 5.874 -19.682 1.00 86.19 77 VAL A C 1
ATOM 627 O O . VAL A 1 77 ? -2.541 5.760 -19.866 1.00 86.19 77 VAL A O 1
ATOM 630 N N . SER A 1 78 ? -0.607 4.918 -19.098 1.00 80.44 78 SER A N 1
ATOM 631 C CA . SER A 1 78 ? -1.170 3.631 -18.665 1.00 80.44 78 SER A CA 1
ATOM 632 C C . SER A 1 78 ? -2.208 3.807 -17.553 1.00 80.44 78 SER A C 1
ATOM 634 O O . SER A 1 78 ? -3.280 3.206 -17.595 1.00 80.44 78 SER A O 1
ATOM 636 N N . MET A 1 79 ? -1.927 4.671 -16.574 1.00 70.31 79 MET A N 1
ATOM 637 C CA . MET A 1 79 ? -2.870 4.993 -15.504 1.00 70.31 79 MET A CA 1
ATOM 638 C C . MET A 1 79 ? -4.113 5.708 -16.047 1.00 70.31 79 MET A C 1
ATOM 640 O O . MET A 1 79 ? -5.229 5.380 -15.645 1.00 70.31 79 MET A O 1
ATOM 644 N N . LEU A 1 80 ? -3.941 6.648 -16.981 1.00 81.00 80 LEU A N 1
ATOM 645 C CA . LEU A 1 80 ? -5.055 7.331 -17.638 1.00 81.00 80 LEU A CA 1
ATOM 646 C C . LEU A 1 80 ? -5.938 6.341 -18.412 1.00 81.00 80 LEU A C 1
ATOM 648 O O . LEU A 1 80 ? -7.159 6.402 -18.295 1.00 81.00 80 LEU A O 1
ATOM 652 N N . ASP A 1 81 ? -5.334 5.419 -19.162 1.00 81.19 81 ASP A N 1
ATOM 653 C CA . ASP A 1 81 ? -6.045 4.397 -19.936 1.00 81.19 81 ASP A CA 1
ATOM 654 C C . ASP A 1 81 ? -6.815 3.422 -19.030 1.00 81.19 81 ASP A C 1
ATOM 656 O O . ASP A 1 81 ? -7.988 3.121 -19.272 1.00 81.19 81 ASP A O 1
ATOM 660 N N . MET A 1 82 ? -6.207 3.009 -17.912 1.00 76.25 82 MET A N 1
ATOM 661 C CA . MET A 1 82 ? -6.871 2.200 -16.887 1.00 76.25 82 MET A CA 1
ATOM 662 C C . MET A 1 82 ? -8.075 2.935 -16.281 1.00 76.25 82 MET A C 1
ATOM 664 O O . MET A 1 82 ? -9.171 2.376 -16.203 1.00 76.25 82 MET A O 1
ATOM 668 N N . LEU A 1 83 ? -7.895 4.194 -15.868 1.00 71.50 83 LEU A N 1
ATOM 669 C CA . LEU A 1 83 ? -8.964 5.002 -15.279 1.00 71.50 83 LEU A CA 1
ATOM 670 C C . LEU A 1 83 ? -10.090 5.272 -16.279 1.00 71.50 83 LEU A C 1
ATOM 672 O O . LEU A 1 83 ? -11.259 5.188 -15.905 1.00 71.50 83 LEU A O 1
ATOM 676 N N . LEU A 1 84 ? -9.763 5.548 -17.544 1.00 74.56 84 LEU A N 1
ATOM 677 C CA . LEU A 1 84 ? -10.744 5.736 -18.610 1.00 74.56 84 LEU A CA 1
ATOM 678 C C . LEU A 1 84 ? -11.520 4.444 -18.874 1.00 74.56 84 LEU A C 1
ATOM 680 O O . LEU A 1 84 ? -12.743 4.483 -18.983 1.00 74.56 84 LEU A O 1
ATOM 684 N N . SER A 1 85 ? -10.837 3.300 -18.910 1.00 69.44 85 SER A N 1
ATOM 685 C CA . SER A 1 85 ? -11.460 1.985 -19.078 1.00 69.44 85 SER A CA 1
ATOM 686 C C . SER A 1 85 ? -12.419 1.656 -17.932 1.00 69.44 85 SER A C 1
ATOM 688 O O . SER A 1 85 ? -13.532 1.187 -18.175 1.00 69.44 85 SER A O 1
ATOM 690 N N . PHE A 1 86 ? -12.043 1.958 -16.686 1.00 66.94 86 PHE A N 1
ATOM 691 C CA . PHE A 1 86 ? -12.928 1.801 -15.529 1.00 66.94 86 PHE A CA 1
ATOM 692 C C . PHE A 1 86 ? -14.091 2.791 -15.545 1.00 66.94 86 PHE A C 1
ATOM 694 O O . PHE A 1 86 ? -15.232 2.386 -15.337 1.00 66.94 86 PHE A O 1
ATOM 701 N N . ALA A 1 87 ? -13.845 4.064 -15.855 1.00 65.44 87 ALA A N 1
ATOM 702 C CA . ALA A 1 87 ? -14.899 5.066 -15.971 1.00 65.44 87 ALA A CA 1
ATOM 703 C C . ALA A 1 87 ? -15.911 4.684 -17.059 1.00 65.44 87 ALA A C 1
ATOM 705 O O . ALA A 1 87 ? -17.114 4.770 -16.825 1.00 65.44 87 ALA A O 1
ATOM 706 N N . HIS A 1 88 ? -15.435 4.195 -18.205 1.00 65.12 88 HIS A N 1
ATOM 707 C CA . HIS A 1 88 ? -16.246 3.709 -19.319 1.00 65.12 88 HIS A CA 1
ATOM 708 C C . HIS A 1 88 ? -17.045 2.453 -18.942 1.00 65.12 88 HIS A C 1
ATOM 710 O O . HIS A 1 88 ? -18.243 2.385 -19.213 1.00 65.12 88 HIS A O 1
ATOM 716 N N . ALA A 1 89 ? -16.432 1.491 -18.244 1.00 58.38 89 ALA A N 1
ATOM 717 C CA . ALA A 1 89 ? -17.137 0.324 -17.707 1.00 58.38 89 ALA A CA 1
ATOM 718 C C . ALA A 1 89 ? -18.250 0.720 -16.715 1.00 58.38 89 ALA A C 1
ATOM 720 O O . ALA A 1 89 ? -19.327 0.118 -16.711 1.00 58.38 89 ALA A O 1
ATOM 721 N N . CYS A 1 90 ? -18.016 1.767 -15.922 1.00 56.19 90 CYS A N 1
ATOM 722 C CA . CYS A 1 90 ? -18.988 2.315 -14.978 1.00 56.19 90 CYS A CA 1
ATOM 723 C C . CYS A 1 90 ? -20.079 3.182 -15.632 1.00 56.19 90 CYS A C 1
ATOM 725 O O . CYS A 1 90 ? -21.156 3.289 -15.059 1.00 56.19 90 CYS A O 1
ATOM 727 N N . THR A 1 91 ? -19.830 3.818 -16.788 1.00 60.22 91 THR A N 1
ATOM 728 C CA . THR A 1 91 ? -20.802 4.724 -17.446 1.00 60.22 91 THR A CA 1
ATOM 729 C C . THR A 1 91 ? -21.647 4.059 -18.528 1.00 60.22 91 THR A C 1
ATOM 731 O O . THR A 1 91 ? -22.781 4.480 -18.728 1.00 60.22 91 THR A O 1
ATOM 734 N N . LEU A 1 92 ? -21.137 3.038 -19.227 1.00 51.53 92 LEU A N 1
ATOM 735 C CA . LEU A 1 92 ? -21.896 2.310 -20.259 1.00 51.53 92 LEU A CA 1
ATOM 736 C C . LEU A 1 92 ? -22.643 1.082 -19.744 1.00 51.53 92 LEU A C 1
ATOM 738 O O . LEU A 1 92 ? -23.482 0.546 -20.467 1.00 51.53 92 LEU A O 1
ATOM 742 N N . SER A 1 93 ? -22.373 0.644 -18.515 1.00 44.09 93 SER A N 1
ATOM 743 C CA . SER A 1 93 ? -23.259 -0.289 -17.828 1.00 44.09 93 SER A CA 1
ATOM 744 C C . SER A 1 93 ? -24.074 0.491 -16.808 1.00 44.09 93 SER A C 1
ATOM 746 O O . SER A 1 93 ? -23.522 1.077 -15.880 1.00 44.09 93 SER A O 1
ATOM 748 N N . ASP A 1 94 ? -25.393 0.498 -16.970 1.00 46.06 94 ASP A N 1
ATOM 749 C CA . ASP A 1 94 ? -26.304 0.729 -15.856 1.00 46.06 94 ASP A CA 1
ATOM 750 C C . ASP A 1 94 ? -25.921 -0.255 -14.735 1.00 46.06 94 ASP A C 1
ATOM 752 O O . ASP A 1 94 ? -26.303 -1.418 -14.794 1.00 46.06 94 ASP A O 1
ATOM 756 N N . TYR A 1 95 ? -25.098 0.167 -13.768 1.00 48.25 95 TYR A N 1
ATOM 757 C CA . TYR A 1 95 ? -24.826 -0.511 -12.491 1.00 48.25 95 TYR A CA 1
ATOM 758 C C . TYR A 1 95 ? -24.755 -2.062 -12.537 1.00 48.25 95 TYR A C 1
ATOM 760 O O . TYR A 1 95 ? -25.304 -2.727 -11.657 1.00 48.25 95 TYR A O 1
ATOM 768 N N . GLY A 1 96 ? -24.112 -2.660 -13.551 1.00 51.66 96 GLY A N 1
ATOM 769 C CA . GLY A 1 96 ? -24.356 -4.078 -13.863 1.00 51.66 96 GLY A CA 1
ATOM 770 C C . GLY A 1 96 ? -23.285 -4.803 -14.676 1.00 51.66 96 GLY A C 1
ATOM 771 O O . GLY A 1 96 ? -23.591 -5.809 -15.313 1.00 51.66 96 GLY A O 1
ATOM 772 N N . SER A 1 97 ? -22.042 -4.322 -14.690 1.00 57.00 97 SER A N 1
ATOM 773 C CA . SER A 1 97 ? -20.935 -5.083 -15.283 1.00 57.00 97 SER A CA 1
ATOM 774 C C . SER A 1 97 ? -20.493 -6.228 -14.363 1.00 57.00 97 SER A C 1
ATOM 776 O O . SER A 1 97 ? -20.455 -6.080 -13.139 1.00 57.00 97 SER A O 1
ATOM 778 N N . PHE A 1 98 ? -20.138 -7.372 -14.951 1.00 66.88 98 PHE A N 1
ATOM 779 C CA . PHE A 1 98 ? -19.579 -8.500 -14.208 1.00 66.88 98 PHE A CA 1
ATOM 780 C C . PHE A 1 98 ? -18.234 -8.114 -13.586 1.00 66.88 98 PHE A C 1
ATOM 782 O O . PHE A 1 98 ? -17.384 -7.500 -14.229 1.00 66.88 98 PHE A O 1
ATOM 789 N N . VAL A 1 99 ? -18.031 -8.511 -12.333 1.00 68.69 99 VAL A N 1
ATOM 790 C CA . VAL A 1 99 ? -16.759 -8.347 -11.624 1.00 68.69 99 VAL A CA 1
ATOM 791 C C . VAL A 1 99 ? -15.929 -9.631 -11.724 1.00 68.69 99 VAL A C 1
ATOM 793 O O . VAL A 1 99 ? -16.510 -10.717 -11.787 1.00 68.69 99 VAL A O 1
ATOM 796 N N . PRO A 1 100 ? -14.585 -9.548 -11.726 1.00 80.12 100 PRO A N 1
ATOM 797 C CA . PRO A 1 100 ? -13.709 -10.716 -11.798 1.00 80.12 100 PRO A CA 1
ATOM 798 C C . PRO A 1 100 ? -13.674 -11.454 -10.449 1.00 80.12 100 PRO A C 1
ATOM 800 O O . PRO A 1 100 ? -12.707 -11.370 -9.697 1.00 80.12 100 PRO A O 1
ATOM 803 N N . ALA A 1 101 ? -14.757 -12.154 -10.121 1.00 79.19 101 ALA A N 1
ATOM 804 C CA . ALA A 1 101 ? -14.893 -12.953 -8.911 1.00 79.19 101 ALA A CA 1
ATOM 805 C C . ALA A 1 101 ? -15.841 -14.131 -9.157 1.00 79.19 101 ALA A C 1
ATOM 807 O O . ALA A 1 101 ? -16.780 -14.025 -9.942 1.00 79.19 101 ALA A O 1
ATOM 808 N N . GLU A 1 102 ? -15.625 -15.243 -8.452 1.00 86.31 102 GLU A N 1
ATOM 809 C CA . GLU A 1 102 ? -16.569 -16.370 -8.455 1.00 86.31 102 GLU A CA 1
ATOM 810 C C . GLU A 1 102 ? -17.911 -15.975 -7.813 1.00 86.31 102 GLU A C 1
ATOM 812 O O . GLU A 1 102 ? -18.981 -16.342 -8.293 1.00 86.31 102 GLU A O 1
ATOM 817 N N . TYR A 1 103 ? -17.853 -15.168 -6.752 1.00 83.25 103 TYR A N 1
ATOM 818 C CA . TYR A 1 103 ? -19.002 -14.561 -6.092 1.00 83.25 103 TYR A CA 1
ATOM 819 C C . TYR A 1 103 ? -18.597 -13.202 -5.525 1.00 83.25 103 TYR A C 1
ATOM 821 O O . TYR A 1 103 ? -17.526 -13.069 -4.931 1.00 83.25 103 TYR A O 1
ATOM 829 N N . ALA A 1 104 ? -19.461 -12.198 -5.667 1.00 75.56 104 ALA A N 1
ATOM 830 C CA . ALA A 1 104 ? -19.226 -10.883 -5.095 1.00 75.56 104 ALA A CA 1
ATOM 831 C C . ALA A 1 104 ? -20.510 -10.274 -4.531 1.00 75.56 104 ALA A C 1
ATOM 833 O O . ALA A 1 104 ? -21.569 -10.315 -5.153 1.00 75.56 104 ALA A O 1
ATOM 834 N N . SER A 1 105 ? -20.392 -9.677 -3.348 1.00 78.38 105 SER A N 1
ATOM 835 C CA . SER A 1 105 ? -21.453 -8.924 -2.687 1.00 78.38 105 SER A CA 1
ATOM 836 C C . SER A 1 105 ? -20.856 -7.625 -2.168 1.00 78.38 105 SER A C 1
ATOM 838 O O . SER A 1 105 ? -19.977 -7.649 -1.307 1.00 78.38 105 SER A O 1
ATOM 840 N N . PHE A 1 106 ? -21.339 -6.495 -2.677 1.00 71.75 106 PHE A N 1
ATOM 841 C CA . PHE A 1 106 ? -20.804 -5.177 -2.350 1.00 71.75 106 PHE A CA 1
ATOM 842 C C . PHE A 1 106 ? -21.809 -4.358 -1.548 1.00 71.75 106 PHE A C 1
ATOM 844 O O . PHE A 1 106 ? -23.015 -4.399 -1.792 1.00 71.75 106 PHE A O 1
ATOM 851 N N . LYS A 1 107 ? -21.299 -3.548 -0.619 1.00 74.19 107 LYS A N 1
ATOM 852 C CA . LYS A 1 107 ? -22.063 -2.427 -0.074 1.00 74.19 107 LYS A CA 1
ATOM 853 C C . LYS A 1 107 ? -22.033 -1.301 -1.108 1.00 74.19 107 LYS A C 1
ATOM 855 O O . LYS A 1 107 ? -20.957 -0.957 -1.590 1.00 74.19 107 LYS A O 1
ATOM 860 N N . ILE A 1 108 ? -23.188 -0.719 -1.428 1.00 77.38 108 ILE A N 1
ATOM 861 C CA . ILE A 1 108 ? -23.247 0.449 -2.316 1.00 77.38 108 ILE A CA 1
ATOM 862 C C . ILE A 1 108 ? -22.559 1.614 -1.600 1.00 77.38 108 ILE A C 1
ATOM 864 O O . ILE A 1 108 ? -23.042 2.083 -0.565 1.00 77.38 108 ILE A O 1
ATOM 868 N N . ALA A 1 109 ? -21.414 2.033 -2.134 1.00 80.06 109 ALA A N 1
ATOM 869 C CA . ALA A 1 109 ? -20.695 3.206 -1.671 1.00 80.06 109 ALA A CA 1
ATOM 870 C C . ALA A 1 109 ? -21.156 4.433 -2.466 1.00 80.06 109 ALA A C 1
ATOM 872 O O . ALA A 1 109 ? -21.235 4.383 -3.690 1.00 80.06 109 ALA A O 1
ATOM 873 N N . GLU A 1 110 ? -21.456 5.533 -1.778 1.00 85.00 110 GLU A N 1
ATOM 874 C CA . GLU A 1 110 ? -21.798 6.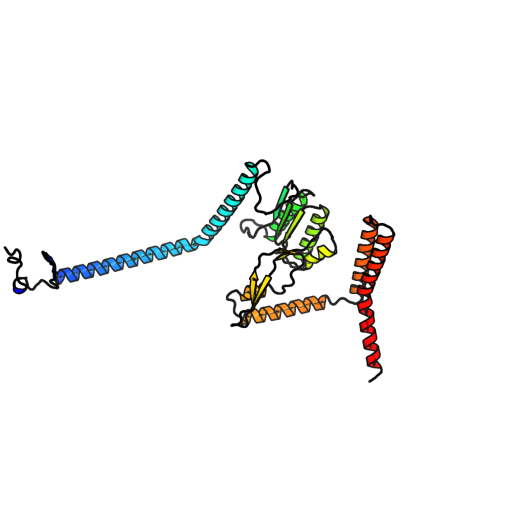805 -2.438 1.00 85.00 110 GLU A CA 1
ATOM 875 C C . GLU A 1 110 ? -20.544 7.528 -2.936 1.00 85.00 110 GLU A C 1
ATOM 877 O O . GLU A 1 110 ? -20.598 8.298 -3.892 1.00 85.00 110 GLU A O 1
ATOM 882 N N . GLN A 1 111 ? -19.412 7.292 -2.270 1.00 85.56 111 GLN A N 1
ATOM 883 C CA . GLN A 1 111 ? -18.146 7.965 -2.525 1.00 85.56 111 GLN A CA 1
ATOM 884 C C . GLN A 1 111 ? -16.989 6.998 -2.290 1.00 85.56 111 GLN A C 1
ATOM 886 O O . GLN A 1 111 ? -17.033 6.182 -1.364 1.00 85.56 111 GLN A O 1
ATOM 891 N N . ILE A 1 112 ? -15.949 7.125 -3.110 1.00 88.56 112 ILE A N 1
ATOM 892 C CA . ILE A 1 112 ? -14.700 6.380 -2.973 1.00 88.56 112 ILE A CA 1
ATOM 893 C C . ILE A 1 112 ? -13.586 7.388 -2.717 1.00 88.56 112 ILE A C 1
ATOM 895 O O . ILE A 1 112 ? -13.406 8.328 -3.489 1.00 88.56 112 ILE A O 1
ATOM 899 N N . PHE A 1 113 ? -12.852 7.186 -1.632 1.00 91.38 113 PHE A N 1
ATOM 900 C CA . PHE A 1 113 ? -11.699 7.987 -1.254 1.00 91.38 113 PHE A CA 1
ATOM 901 C C . PHE A 1 113 ? -10.450 7.126 -1.299 1.00 91.38 113 PHE A C 1
ATOM 903 O O . PHE A 1 113 ? -10.437 6.022 -0.758 1.00 91.38 113 PHE A O 1
ATOM 910 N N . THR A 1 114 ? -9.392 7.640 -1.914 1.00 89.75 114 THR A N 1
ATOM 911 C CA . THR A 1 114 ? -8.134 6.913 -2.063 1.00 89.75 114 THR A CA 1
ATOM 912 C C . THR A 1 114 ? -6.958 7.806 -1.704 1.00 89.75 114 THR A C 1
ATOM 914 O O . THR A 1 114 ? -6.806 8.880 -2.280 1.00 89.75 114 THR A O 1
ATOM 917 N N . ARG A 1 115 ? -6.098 7.326 -0.810 1.00 87.62 115 ARG A N 1
ATOM 918 C CA . ARG A 1 115 ? -4.712 7.771 -0.664 1.00 87.62 115 ARG A CA 1
ATOM 919 C C . ARG A 1 115 ? -3.846 6.587 -1.060 1.00 87.62 115 ARG A C 1
ATOM 921 O O . ARG A 1 115 ? -3.550 5.734 -0.231 1.00 87.62 115 ARG A O 1
ATOM 928 N N . ILE A 1 116 ? -3.522 6.505 -2.343 1.00 79.56 116 ILE A N 1
ATOM 929 C CA . ILE A 1 116 ? -2.659 5.479 -2.933 1.00 79.56 116 ILE A CA 1
ATOM 930 C C . ILE A 1 116 ? -1.707 6.252 -3.840 1.00 79.56 116 ILE A C 1
ATOM 932 O O . ILE A 1 116 ? -2.168 6.902 -4.775 1.00 79.56 116 ILE A O 1
ATOM 936 N N . GLY A 1 117 ? -0.411 6.268 -3.542 1.00 65.94 117 GLY A N 1
ATOM 937 C CA . GLY A 1 117 ? 0.520 7.065 -4.334 1.00 65.94 117 GLY A CA 1
ATOM 938 C C . GLY A 1 117 ? 1.950 7.045 -3.817 1.00 65.94 117 GLY A C 1
ATOM 939 O O . GLY A 1 117 ? 2.188 7.094 -2.612 1.00 65.94 117 GLY A O 1
ATOM 940 N N . MET A 1 118 ? 2.877 6.986 -4.775 1.00 54.88 118 MET A N 1
ATOM 941 C CA . MET A 1 118 ? 4.336 6.992 -4.612 1.00 54.88 118 MET A CA 1
ATOM 942 C C . MET A 1 118 ? 4.986 8.191 -5.328 1.00 54.88 118 MET A C 1
ATOM 944 O O . MET A 1 118 ? 6.176 8.159 -5.627 1.00 54.88 118 MET A O 1
ATOM 948 N N . ASP A 1 119 ? 4.222 9.243 -5.631 1.00 52.25 119 ASP A N 1
ATOM 949 C CA . ASP A 1 119 ? 4.740 10.382 -6.388 1.00 52.25 119 ASP A CA 1
ATOM 950 C C . ASP A 1 119 ? 5.083 11.558 -5.469 1.00 52.25 119 ASP A C 1
ATOM 952 O O . ASP A 1 119 ? 4.238 12.391 -5.118 1.00 52.25 119 ASP A O 1
ATOM 956 N N . ASP A 1 120 ? 6.369 11.632 -5.123 1.00 51.19 120 ASP A N 1
ATOM 957 C CA . ASP A 1 120 ? 7.003 12.845 -4.619 1.00 51.19 120 ASP A CA 1
ATOM 958 C C . ASP A 1 120 ? 6.949 13.913 -5.717 1.00 51.19 120 ASP A C 1
ATOM 960 O O . ASP A 1 120 ? 7.723 13.939 -6.677 1.00 51.19 120 ASP A O 1
ATOM 964 N N . ASP A 1 121 ? 5.971 14.797 -5.588 1.00 48.91 121 ASP A N 1
ATOM 965 C CA . ASP A 1 121 ? 5.722 15.865 -6.539 1.00 48.91 121 ASP A CA 1
ATOM 966 C C . ASP A 1 121 ? 6.615 17.068 -6.211 1.00 48.91 121 ASP A C 1
ATOM 968 O O . ASP A 1 121 ? 6.216 17.986 -5.488 1.00 48.91 121 ASP A O 1
ATOM 972 N N . ILE A 1 122 ? 7.850 17.036 -6.727 1.00 52.69 122 ILE A N 1
ATOM 973 C CA . ILE A 1 122 ? 8.860 18.106 -6.584 1.00 52.69 122 ILE A CA 1
ATOM 974 C C . ILE A 1 122 ? 8.329 19.468 -7.081 1.00 52.69 122 ILE A C 1
ATOM 976 O O . ILE A 1 122 ? 8.837 20.513 -6.675 1.00 52.69 122 ILE A O 1
ATOM 980 N N . GLU A 1 123 ? 7.292 19.487 -7.926 1.00 52.16 123 GLU A N 1
ATOM 981 C CA . GLU A 1 123 ? 6.711 20.713 -8.487 1.00 52.16 123 GLU A CA 1
ATOM 982 C C . GLU A 1 123 ? 5.784 21.458 -7.512 1.00 52.16 123 GLU A C 1
ATOM 984 O O . GLU A 1 123 ? 5.504 22.646 -7.700 1.00 52.16 123 GLU A O 1
ATOM 989 N N . THR A 1 124 ? 5.354 20.819 -6.420 1.00 55.16 124 THR A N 1
ATOM 990 C CA . THR A 1 124 ? 4.599 21.499 -5.363 1.00 55.16 124 THR A CA 1
ATOM 991 C C . THR A 1 124 ? 5.546 21.989 -4.274 1.00 55.16 124 THR A C 1
ATOM 993 O O . THR A 1 124 ? 6.304 21.222 -3.698 1.00 55.16 124 THR A O 1
ATOM 996 N N . ASN A 1 125 ? 5.495 23.282 -3.946 1.00 58.44 125 ASN A N 1
ATOM 997 C CA . ASN A 1 125 ? 6.311 23.916 -2.898 1.00 58.44 125 ASN A CA 1
ATOM 998 C C . ASN A 1 125 ? 5.858 23.499 -1.470 1.00 58.44 125 ASN A C 1
ATOM 1000 O O . ASN A 1 125 ? 5.676 24.330 -0.581 1.00 58.44 125 ASN A O 1
ATOM 1004 N N . CYS A 1 126 ? 5.544 22.218 -1.277 1.00 62.53 126 CYS A N 1
ATOM 1005 C CA . CYS A 1 126 ? 5.017 21.591 -0.073 1.00 62.53 126 CYS A CA 1
ATOM 1006 C C . CYS A 1 126 ? 5.805 20.305 0.193 1.00 62.53 126 CYS A C 1
ATOM 1008 O O . CYS A 1 126 ? 6.194 19.610 -0.739 1.00 62.53 126 CYS A O 1
ATOM 1010 N N . SER A 1 127 ? 6.017 19.959 1.465 1.00 73.00 127 SER A N 1
ATOM 1011 C CA . SER A 1 127 ? 6.585 18.651 1.794 1.00 73.00 127 SER A CA 1
ATOM 1012 C C . SER A 1 127 ? 5.617 17.531 1.410 1.00 73.00 127 SER A C 1
ATOM 1014 O O . SER A 1 127 ? 4.395 17.703 1.458 1.00 73.00 127 SER A O 1
ATOM 1016 N N . THR A 1 128 ? 6.171 16.368 1.088 1.00 77.38 128 THR A N 1
ATOM 1017 C CA . THR A 1 128 ? 5.428 15.138 0.778 1.00 77.38 128 THR A CA 1
ATOM 1018 C C . THR A 1 128 ? 4.446 14.807 1.902 1.00 77.38 128 THR A C 1
ATOM 1020 O O . THR A 1 128 ? 3.250 14.659 1.667 1.00 77.38 128 THR A O 1
ATOM 1023 N N . PHE A 1 129 ? 4.904 14.899 3.153 1.00 83.00 129 PHE A N 1
ATOM 1024 C CA . PHE A 1 129 ? 4.063 14.758 4.341 1.00 83.00 129 PHE A CA 1
ATOM 1025 C C . PHE A 1 129 ? 2.906 15.773 4.408 1.00 83.00 129 PHE A C 1
ATOM 1027 O O . PHE A 1 129 ? 1.782 15.419 4.751 1.00 83.00 129 PHE A O 1
ATOM 1034 N N . MET A 1 130 ? 3.131 17.045 4.060 1.00 82.69 130 MET A N 1
ATOM 1035 C CA . MET A 1 130 ? 2.058 18.048 4.060 1.00 82.69 130 MET A CA 1
ATOM 1036 C C . MET A 1 130 ? 0.993 17.737 2.999 1.00 82.69 130 MET A C 1
ATOM 1038 O O . MET A 1 130 ? -0.194 17.968 3.238 1.00 82.69 130 MET A O 1
ATOM 1042 N N . LYS A 1 131 ? 1.401 17.222 1.833 1.00 82.88 131 LYS A N 1
ATOM 1043 C CA . LYS A 1 131 ? 0.479 16.773 0.781 1.00 82.88 131 LYS A CA 1
ATOM 1044 C C . LYS A 1 131 ? -0.369 15.599 1.285 1.00 82.88 131 LYS A C 1
ATOM 1046 O O . LYS A 1 131 ? -1.594 15.697 1.242 1.00 82.88 131 LYS A O 1
ATOM 1051 N N . GLU A 1 132 ? 0.259 14.601 1.910 1.00 86.81 132 GLU A N 1
ATOM 1052 C CA . GLU A 1 132 ? -0.436 13.476 2.559 1.00 86.81 132 GLU A CA 1
ATOM 1053 C C . GLU A 1 132 ? -1.462 13.946 3.599 1.00 86.81 132 GLU A C 1
ATOM 1055 O O . GLU A 1 132 ? -2.605 13.493 3.606 1.00 86.81 132 GLU A O 1
ATOM 1060 N N . MET A 1 133 ? -1.088 14.889 4.471 1.00 89.81 133 MET A N 1
ATOM 1061 C CA . MET A 1 133 ? -1.995 15.393 5.506 1.00 89.81 133 MET A CA 1
ATOM 1062 C C . MET A 1 133 ? -3.184 16.157 4.917 1.00 89.81 133 MET A C 1
ATOM 1064 O O . MET A 1 133 ? -4.296 16.059 5.436 1.00 89.81 133 MET A O 1
ATOM 1068 N N . LYS A 1 134 ? -2.988 16.903 3.824 1.00 88.69 134 LYS A N 1
ATOM 1069 C CA . LYS A 1 134 ? -4.086 17.589 3.125 1.00 88.69 134 LYS A CA 1
ATOM 1070 C C . LYS A 1 134 ? -5.050 16.601 2.475 1.00 88.69 134 LYS A C 1
ATOM 1072 O O . LYS A 1 134 ? -6.259 16.811 2.559 1.00 88.69 134 LYS A O 1
ATOM 1077 N N . GLU A 1 135 ? -4.533 15.532 1.876 1.00 89.69 135 GLU A N 1
ATOM 1078 C CA . GLU A 1 135 ? -5.339 14.450 1.303 1.00 89.69 135 GLU A CA 1
ATOM 1079 C C . GLU A 1 135 ? -6.154 13.746 2.390 1.00 89.69 135 GLU A C 1
ATOM 1081 O O . GLU A 1 135 ? -7.373 13.644 2.275 1.00 89.69 135 GLU A O 1
ATOM 1086 N N . VAL A 1 136 ? -5.525 13.355 3.501 1.00 92.25 136 VAL A N 1
ATOM 1087 C CA . VAL A 1 136 ? -6.233 12.750 4.640 1.00 92.25 136 VAL A CA 1
ATOM 1088 C C . VAL A 1 136 ? -7.278 13.698 5.217 1.00 92.25 136 VAL A C 1
ATOM 1090 O O . VAL A 1 136 ? -8.400 13.273 5.486 1.00 92.25 136 VAL A O 1
ATOM 1093 N N . ASN A 1 137 ? -6.963 14.986 5.363 1.00 93.00 137 ASN A N 1
ATOM 1094 C CA . ASN A 1 137 ? -7.935 15.974 5.819 1.00 93.00 137 ASN A CA 1
ATOM 1095 C C . ASN A 1 137 ? -9.133 16.076 4.861 1.00 93.00 137 ASN A C 1
ATOM 1097 O O . ASN A 1 137 ? -10.272 16.160 5.315 1.00 93.00 137 ASN A O 1
ATOM 1101 N N . TYR A 1 138 ? -8.903 16.021 3.548 1.00 92.62 138 TYR A N 1
ATOM 1102 C CA . TYR A 1 138 ? -9.984 15.991 2.566 1.00 92.62 138 TYR A CA 1
ATOM 1103 C C . TYR A 1 138 ? -10.875 14.750 2.730 1.00 92.62 138 TYR A C 1
ATOM 1105 O O . TYR A 1 138 ? -12.100 14.882 2.731 1.00 92.62 138 TYR A O 1
ATOM 1113 N N . ILE A 1 139 ? -10.283 13.569 2.935 1.00 94.00 139 ILE A N 1
ATOM 1114 C CA . ILE A 1 139 ? -11.030 12.330 3.206 1.00 94.00 139 ILE A CA 1
ATOM 1115 C C . ILE A 1 139 ? -11.859 12.490 4.482 1.00 94.00 139 ILE A C 1
ATOM 1117 O O . ILE A 1 139 ? -13.064 12.278 4.460 1.00 94.00 139 ILE A O 1
ATOM 1121 N N . ILE A 1 140 ? -11.239 12.924 5.579 1.00 94.31 140 ILE A N 1
ATOM 1122 C CA . ILE A 1 140 ? -11.886 13.098 6.887 1.00 94.31 140 ILE A CA 1
ATOM 1123 C C . ILE A 1 140 ? -13.074 14.064 6.817 1.00 94.31 140 ILE A C 1
ATOM 1125 O O . ILE A 1 140 ? -14.113 13.792 7.409 1.00 94.31 140 ILE A O 1
ATOM 1129 N N . GLN A 1 141 ? -12.943 15.177 6.091 1.00 93.81 141 GLN A N 1
ATOM 1130 C CA . GLN A 1 141 ? -13.993 16.195 6.004 1.00 93.81 141 GLN A CA 1
ATOM 1131 C C . GLN A 1 141 ? -15.197 15.772 5.154 1.00 93.81 141 GLN A C 1
ATOM 1133 O O . GLN A 1 141 ? -16.295 16.279 5.374 1.00 93.81 141 GLN A O 1
ATOM 1138 N N . ASN A 1 142 ? -15.001 14.877 4.182 1.00 92.81 142 ASN A N 1
ATOM 1139 C CA . ASN A 1 142 ? -16.037 14.512 3.212 1.00 92.81 142 ASN A CA 1
ATOM 1140 C C . ASN A 1 142 ? -16.568 13.083 3.391 1.00 92.81 142 ASN A C 1
ATOM 1142 O O . ASN A 1 142 ? -17.628 12.762 2.856 1.00 92.81 142 ASN A O 1
ATOM 1146 N N . ALA A 1 143 ? -15.857 12.225 4.124 1.00 93.88 143 ALA A N 1
ATOM 1147 C CA . ALA A 1 143 ? -16.255 10.844 4.338 1.00 93.88 143 ALA A CA 1
ATOM 1148 C C . ALA A 1 143 ? -17.469 10.716 5.266 1.00 93.88 143 ALA A C 1
ATOM 1150 O O . ALA A 1 143 ? -17.641 11.443 6.243 1.00 93.88 143 ALA A O 1
ATOM 1151 N N . ASN A 1 144 ? -18.295 9.714 4.980 1.00 92.88 144 ASN A N 1
ATOM 1152 C CA . ASN A 1 144 ? -19.452 9.333 5.775 1.00 92.88 144 ASN A CA 1
ATOM 1153 C C . ASN A 1 144 ? -19.565 7.796 5.879 1.00 92.88 144 ASN A C 1
ATOM 1155 O O . ASN A 1 144 ? -18.730 7.039 5.382 1.00 92.88 144 ASN A O 1
ATOM 1159 N N . ASN A 1 145 ? -20.619 7.302 6.528 1.00 92.50 145 ASN A N 1
ATOM 1160 C CA . ASN A 1 145 ? -20.847 5.868 6.759 1.00 92.50 145 ASN A CA 1
ATOM 1161 C C . ASN A 1 145 ? -21.157 5.042 5.487 1.00 92.50 145 ASN A C 1
ATOM 1163 O O . ASN A 1 145 ? -21.277 3.811 5.557 1.00 92.50 145 ASN A O 1
ATOM 1167 N N . LYS A 1 146 ? -21.321 5.694 4.335 1.00 88.31 146 LYS A N 1
ATOM 1168 C CA . LYS A 1 146 ? -21.501 5.094 3.006 1.00 88.31 146 LYS A CA 1
ATOM 1169 C C . LYS A 1 146 ? -20.290 5.324 2.098 1.00 88.31 146 LYS A C 1
ATOM 1171 O O . LYS A 1 146 ? -20.375 5.064 0.902 1.00 88.31 146 LYS A O 1
ATOM 1176 N N . SER A 1 147 ? -19.168 5.781 2.643 1.00 90.88 147 SER A N 1
ATOM 1177 C CA . SER A 1 147 ? -17.921 5.916 1.897 1.00 90.88 147 SER A CA 1
ATOM 1178 C C . SER A 1 147 ? -17.108 4.616 1.916 1.00 90.88 147 SER A C 1
ATOM 1180 O O . SER A 1 147 ? -17.083 3.899 2.923 1.00 90.88 147 SER A O 1
ATOM 1182 N N . LEU A 1 148 ? -16.436 4.339 0.797 1.00 91.94 148 LEU A N 1
ATOM 1183 C CA . LEU A 1 148 ? -15.344 3.374 0.675 1.00 91.94 148 LEU A CA 1
ATOM 1184 C C . LEU A 1 148 ? -14.026 4.146 0.749 1.00 91.94 148 LEU A C 1
ATOM 1186 O O . LEU A 1 148 ? -13.813 5.062 -0.039 1.00 91.94 148 LEU A O 1
ATOM 1190 N N . ILE A 1 149 ? -13.154 3.798 1.688 1.00 94.25 149 ILE A N 1
ATOM 1191 C CA . ILE A 1 149 ? -11.897 4.508 1.929 1.00 94.25 149 ILE A CA 1
ATOM 1192 C C . ILE A 1 149 ? -10.735 3.533 1.765 1.00 94.25 149 ILE A C 1
ATOM 1194 O O . ILE A 1 149 ? -10.729 2.471 2.381 1.00 94.25 149 ILE A O 1
ATOM 1198 N N . LEU A 1 150 ? -9.753 3.898 0.948 1.00 94.25 150 LEU A N 1
ATOM 1199 C CA . LEU A 1 150 ? -8.525 3.145 0.714 1.00 94.25 150 LEU A CA 1
ATOM 1200 C C . LEU A 1 150 ? -7.344 4.025 1.119 1.00 94.25 150 LEU A C 1
ATOM 1202 O O . LEU A 1 150 ? -7.121 5.070 0.511 1.00 94.25 150 LEU A O 1
ATOM 1206 N N . ILE A 1 151 ? -6.608 3.630 2.150 1.00 93.69 151 ILE A N 1
ATOM 1207 C CA . ILE A 1 151 ? -5.407 4.337 2.597 1.00 93.69 151 ILE A CA 1
ATOM 1208 C C . ILE A 1 151 ? -4.246 3.365 2.525 1.00 93.69 151 ILE A C 1
ATOM 1210 O O . ILE A 1 151 ? -4.254 2.331 3.189 1.00 93.69 151 ILE A O 1
ATOM 1214 N N . ASP A 1 152 ? -3.250 3.720 1.733 1.00 91.50 152 ASP A N 1
ATOM 1215 C CA . ASP A 1 152 ? -1.981 3.023 1.663 1.00 91.50 152 ASP A CA 1
ATOM 1216 C C . ASP A 1 152 ? -0.939 3.805 2.456 1.00 91.50 152 ASP A C 1
ATOM 1218 O O . ASP A 1 152 ? -0.890 5.022 2.338 1.00 91.50 152 ASP A O 1
ATOM 1222 N N . GLU A 1 153 ? -0.142 3.141 3.287 1.00 88.44 153 GLU A N 1
ATOM 1223 C CA . GLU A 1 153 ? 1.121 3.636 3.846 1.00 88.44 153 GLU A CA 1
ATOM 1224 C C . GLU A 1 153 ? 1.141 5.085 4.390 1.00 88.44 153 GLU A C 1
ATOM 1226 O O . GLU A 1 153 ? 2.077 5.849 4.144 1.00 88.44 153 GLU A O 1
ATOM 1231 N N . LEU A 1 154 ? 0.130 5.475 5.170 1.00 90.00 154 LEU A N 1
ATOM 1232 C CA . LEU A 1 154 ? 0.078 6.808 5.778 1.00 90.00 154 LEU A CA 1
ATOM 1233 C C . LEU A 1 154 ? 1.204 7.025 6.808 1.00 90.00 154 LEU A C 1
ATOM 1235 O O . LEU A 1 154 ? 1.545 6.118 7.566 1.00 90.00 154 LEU A O 1
ATOM 1239 N N . GLY A 1 155 ? 1.739 8.249 6.881 1.00 83.38 155 GLY A N 1
ATOM 1240 C CA . GLY A 1 155 ? 2.632 8.669 7.967 1.00 83.38 155 GLY A CA 1
ATOM 1241 C C . GLY A 1 155 ? 4.110 8.343 7.752 1.00 83.38 155 GLY A C 1
ATOM 1242 O O . GLY A 1 155 ? 4.905 8.519 8.671 1.00 83.38 155 GLY A O 1
ATOM 1243 N N . ARG A 1 156 ? 4.504 7.918 6.544 1.00 82.88 156 ARG A N 1
ATOM 1244 C CA . ARG A 1 156 ? 5.907 7.607 6.205 1.00 82.88 156 ARG A CA 1
ATOM 1245 C C . ARG A 1 156 ? 6.824 8.822 6.158 1.00 82.88 156 ARG A C 1
ATOM 1247 O O . ARG A 1 156 ? 8.019 8.682 6.391 1.00 82.88 156 ARG A O 1
ATOM 1254 N N . GLY A 1 157 ? 6.277 10.001 5.875 1.00 79.75 157 GLY A N 1
ATOM 1255 C CA . GLY A 1 157 ? 7.042 11.243 5.759 1.00 79.75 157 GLY A CA 1
ATOM 1256 C C . GLY A 1 157 ? 7.444 11.905 7.086 1.00 79.75 157 GLY A C 1
ATOM 1257 O O . GLY A 1 157 ? 7.915 13.040 7.052 1.00 79.75 157 GLY A O 1
ATOM 1258 N N . THR A 1 158 ? 7.235 11.259 8.240 1.00 85.06 158 THR A N 1
ATOM 1259 C CA . THR A 1 158 ? 7.558 11.817 9.567 1.00 85.06 158 THR A CA 1
ATOM 1260 C C . THR A 1 158 ? 8.241 10.794 10.484 1.00 85.06 158 THR A C 1
ATOM 1262 O O . THR A 1 158 ? 8.493 9.655 10.088 1.00 85.06 158 THR A O 1
ATOM 1265 N N . SER A 1 159 ? 8.586 11.197 11.712 1.00 85.62 159 SER A N 1
ATOM 1266 C CA . SER A 1 159 ? 9.146 10.290 12.716 1.00 85.62 159 SER A CA 1
ATOM 1267 C C . SER A 1 159 ? 8.200 9.114 12.990 1.00 85.62 159 SER A C 1
ATOM 1269 O O . SER A 1 159 ? 6.980 9.257 12.957 1.00 85.62 159 SER A O 1
ATOM 1271 N N . THR A 1 160 ? 8.744 7.928 13.271 1.00 85.00 160 THR A N 1
ATOM 1272 C CA . THR A 1 160 ? 7.934 6.706 13.426 1.00 85.00 160 THR A CA 1
ATOM 1273 C C . THR A 1 160 ? 6.901 6.823 14.544 1.00 85.00 160 THR A C 1
ATOM 1275 O O . THR A 1 160 ? 5.775 6.366 14.384 1.00 85.00 160 THR A O 1
ATOM 1278 N N . GLU A 1 161 ? 7.259 7.462 15.659 1.00 85.69 161 GLU A N 1
ATOM 1279 C CA . GLU A 1 161 ? 6.363 7.652 16.806 1.00 85.69 161 GLU A CA 1
ATOM 1280 C C . GLU A 1 161 ? 5.186 8.578 16.455 1.00 85.69 161 GLU A C 1
ATOM 1282 O O . GLU A 1 161 ? 4.031 8.248 16.730 1.00 85.69 161 GLU A O 1
ATOM 1287 N N . GLU A 1 162 ? 5.456 9.699 15.777 1.00 87.88 162 GLU A N 1
ATOM 1288 C CA . GLU A 1 162 ? 4.413 10.622 15.313 1.00 87.88 162 GLU A CA 1
ATOM 1289 C C . GLU A 1 162 ? 3.552 9.994 14.211 1.00 87.88 162 GLU A C 1
ATOM 1291 O O . GLU A 1 162 ? 2.329 10.133 14.231 1.00 87.88 162 GLU A O 1
ATOM 1296 N N . GLY A 1 163 ? 4.171 9.264 13.279 1.00 89.94 163 GLY A N 1
ATOM 1297 C CA . GLY A 1 163 ? 3.487 8.569 12.190 1.00 89.94 163 GLY A CA 1
ATOM 1298 C C . GLY A 1 163 ? 2.493 7.535 12.711 1.00 89.94 163 GLY A C 1
ATOM 1299 O O . GLY A 1 163 ? 1.331 7.538 12.296 1.00 89.94 163 GLY A O 1
ATOM 1300 N N . ILE A 1 164 ? 2.906 6.714 13.685 1.00 90.25 164 ILE A N 1
ATOM 1301 C CA . ILE A 1 164 ? 2.021 5.762 14.371 1.00 90.25 164 ILE A CA 1
ATOM 1302 C C . ILE A 1 164 ? 0.873 6.504 15.062 1.00 90.25 164 ILE A C 1
ATOM 1304 O O . ILE A 1 164 ? -0.283 6.117 14.886 1.00 90.25 164 ILE A O 1
ATOM 1308 N N . GLY A 1 165 ? 1.165 7.574 15.811 1.00 90.50 165 GLY A N 1
ATOM 1309 C CA . GLY A 1 165 ? 0.152 8.347 16.536 1.00 90.50 165 GLY A CA 1
ATOM 1310 C C . GLY A 1 165 ? -0.915 8.950 15.618 1.00 90.50 165 GLY A C 1
ATOM 1311 O O . GLY A 1 165 ? -2.112 8.819 15.881 1.00 90.50 165 GLY A O 1
ATOM 1312 N N . ILE A 1 166 ? -0.494 9.545 14.499 1.00 92.25 166 ILE A N 1
ATOM 1313 C CA . ILE A 1 166 ? -1.403 10.098 13.488 1.00 92.25 166 ILE A CA 1
ATOM 1314 C C . ILE A 1 166 ? -2.241 8.986 12.856 1.00 92.25 166 ILE A C 1
ATOM 1316 O O . ILE A 1 166 ? -3.461 9.122 12.765 1.00 92.25 166 ILE A O 1
ATOM 1320 N N . CYS A 1 167 ? -1.624 7.868 12.465 1.00 93.75 167 CYS A N 1
ATOM 1321 C CA . CYS A 1 167 ? -2.353 6.736 11.890 1.00 93.75 167 CYS A CA 1
ATOM 1322 C C . CYS A 1 167 ? -3.415 6.193 12.850 1.00 93.75 167 CYS A C 1
ATOM 1324 O O . CYS A 1 167 ? -4.531 5.905 12.417 1.00 93.75 167 CYS A O 1
ATOM 1326 N N . TYR A 1 168 ? -3.091 6.092 14.143 1.00 93.38 168 TYR A N 1
ATOM 1327 C CA . TYR A 1 168 ? -4.027 5.648 15.176 1.00 93.38 168 TYR A CA 1
ATOM 1328 C C . TYR A 1 168 ? -5.240 6.577 15.253 1.00 93.38 168 TYR A C 1
ATOM 1330 O O . TYR A 1 168 ? -6.374 6.116 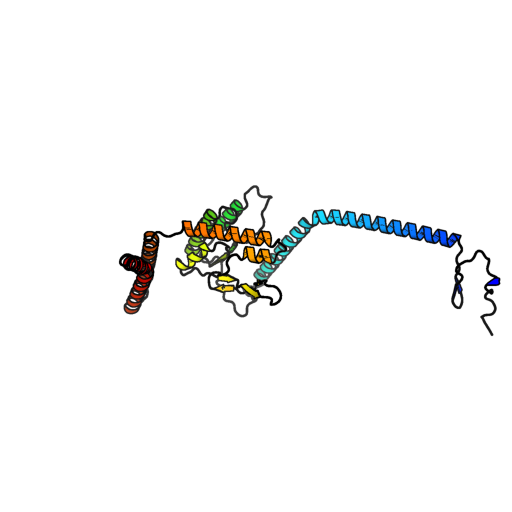15.130 1.00 93.38 168 TYR A O 1
ATOM 1338 N N . ALA A 1 169 ? -5.000 7.887 15.364 1.00 93.25 169 ALA A N 1
ATOM 1339 C CA . ALA A 1 169 ? -6.057 8.890 15.463 1.00 93.25 169 ALA A CA 1
ATOM 1340 C C . ALA A 1 169 ? -6.964 8.911 14.221 1.00 93.25 169 ALA A C 1
ATOM 1342 O O . ALA A 1 169 ? -8.188 8.996 14.336 1.00 93.25 169 ALA A O 1
ATOM 1343 N N . VAL A 1 170 ? -6.378 8.788 13.025 1.00 94.62 170 VAL A N 1
ATOM 1344 C CA . VAL A 1 170 ? -7.133 8.711 11.766 1.00 94.62 170 VAL A CA 1
ATOM 1345 C C . VAL A 1 170 ? -7.984 7.441 11.725 1.00 94.62 170 VAL A C 1
ATOM 1347 O O . VAL A 1 170 ? -9.173 7.517 11.420 1.00 94.62 170 VAL A O 1
ATOM 1350 N N . CYS A 1 171 ? -7.419 6.282 12.076 1.00 94.06 171 CYS A N 1
ATOM 1351 C CA . CYS A 1 171 ? -8.168 5.026 12.111 1.00 94.06 171 CYS A CA 1
ATOM 1352 C C . CYS A 1 171 ? -9.332 5.078 13.107 1.00 94.06 171 CYS A C 1
ATOM 1354 O O . CYS A 1 171 ? -10.444 4.688 12.758 1.00 94.06 171 CYS A O 1
ATOM 1356 N N . GLU A 1 172 ? -9.110 5.589 14.321 1.00 92.44 172 GLU A N 1
ATOM 1357 C CA . GLU A 1 172 ? -10.167 5.748 15.327 1.00 92.44 172 GLU A CA 1
ATOM 1358 C C . GLU A 1 172 ? -11.292 6.668 14.839 1.00 92.44 172 GLU A C 1
ATOM 1360 O O . GLU A 1 172 ? -12.473 6.352 15.015 1.00 92.44 172 GLU A O 1
ATOM 1365 N N . TYR A 1 173 ? -10.948 7.773 14.171 1.00 93.81 173 TYR A N 1
ATOM 1366 C CA . TYR A 1 173 ? -11.934 8.677 13.586 1.00 93.81 173 TYR A CA 1
ATOM 1367 C C . TYR A 1 173 ? -12.785 7.982 12.508 1.00 93.81 173 TYR A C 1
ATOM 1369 O O . TYR A 1 173 ? -14.018 8.030 12.555 1.00 93.81 173 TYR A O 1
ATOM 1377 N N . LEU A 1 174 ? -12.146 7.275 11.567 1.00 93.81 174 LEU A N 1
ATOM 1378 C CA . LEU A 1 174 ? -12.833 6.549 10.490 1.00 93.81 174 LEU A CA 1
ATOM 1379 C C . LEU A 1 174 ? -13.697 5.393 11.020 1.00 93.81 174 LEU A C 1
ATOM 1381 O O . LEU A 1 174 ? -14.812 5.172 10.535 1.00 93.81 174 LEU A O 1
ATOM 1385 N N . LEU A 1 175 ? -13.232 4.700 12.065 1.00 91.31 175 LEU A N 1
ATOM 1386 C CA . LEU A 1 175 ? -14.016 3.697 12.789 1.00 91.31 175 LEU A CA 1
ATOM 1387 C C . LEU A 1 175 ? -15.271 4.316 13.421 1.00 91.31 175 LEU A C 1
ATOM 1389 O O . LEU A 1 175 ? -16.348 3.717 13.356 1.00 91.31 175 LEU A O 1
ATOM 1393 N N . GLY A 1 176 ? -15.160 5.526 13.980 1.00 90.06 176 GLY A N 1
ATOM 1394 C CA . GLY A 1 176 ? -16.287 6.293 14.516 1.00 90.06 176 GLY A CA 1
ATOM 1395 C C . GLY A 1 176 ? -17.356 6.616 13.466 1.00 90.06 176 GLY A C 1
ATOM 1396 O O . GLY A 1 176 ? -18.551 6.495 13.747 1.00 90.06 176 GLY A O 1
ATOM 1397 N N . LEU A 1 177 ? -16.938 6.939 12.236 1.00 91.12 177 LEU A N 1
ATOM 1398 C CA . LEU A 1 177 ? -17.838 7.152 11.094 1.00 91.12 177 LEU A CA 1
ATOM 1399 C C . LEU A 1 177 ? -18.503 5.863 10.591 1.00 91.12 177 LEU A C 1
ATOM 1401 O O . LEU A 1 177 ? -19.510 5.932 9.885 1.00 91.12 177 LEU A O 1
ATOM 1405 N N . LYS A 1 178 ? -17.963 4.687 10.940 1.00 90.12 178 LYS A N 1
ATOM 1406 C CA . LYS A 1 178 ? -18.375 3.377 10.399 1.00 90.12 178 LYS A CA 1
ATOM 1407 C C . LYS A 1 178 ? -18.278 3.312 8.866 1.00 90.12 178 LYS A C 1
ATOM 1409 O O . LYS A 1 178 ? -19.077 2.628 8.218 1.00 90.12 178 LYS A O 1
ATOM 1414 N N . ALA A 1 179 ? -17.326 4.047 8.291 1.00 89.44 179 ALA A N 1
ATOM 1415 C CA . ALA A 1 179 ? -16.998 3.974 6.872 1.00 89.44 179 ALA A CA 1
ATOM 1416 C C . ALA A 1 179 ? -16.291 2.645 6.565 1.00 89.44 179 ALA A C 1
ATOM 1418 O O . ALA A 1 179 ? -15.546 2.126 7.399 1.00 89.44 179 ALA A O 1
ATOM 1419 N N . PHE A 1 180 ? -16.511 2.082 5.374 1.00 91.62 180 PHE A N 1
ATOM 1420 C CA . PHE A 1 180 ? -15.805 0.862 4.984 1.00 91.62 180 PHE A CA 1
ATOM 1421 C C . PHE A 1 180 ? -14.386 1.244 4.557 1.00 91.62 180 PHE A C 1
ATOM 1423 O O . PHE A 1 180 ? -14.210 1.899 3.532 1.00 91.62 180 PHE A O 1
ATOM 1430 N N . THR A 1 181 ? -13.394 0.879 5.367 1.00 93.62 181 THR A N 1
ATOM 1431 C CA . THR A 1 181 ? -12.017 1.367 5.225 1.00 93.62 181 THR A CA 1
ATOM 1432 C C . THR A 1 181 ? -11.051 0.201 5.066 1.00 93.62 181 THR A C 1
ATOM 1434 O O . THR A 1 181 ? -11.038 -0.700 5.901 1.00 93.62 181 THR A O 1
ATOM 1437 N N . LEU A 1 182 ? -10.222 0.243 4.024 1.00 94.69 182 LEU A N 1
ATOM 1438 C CA . LEU A 1 182 ? -9.031 -0.589 3.889 1.00 94.69 182 LEU A CA 1
ATOM 1439 C C . LEU A 1 182 ? -7.813 0.281 4.186 1.00 94.69 182 LEU A C 1
ATOM 1441 O O . LEU A 1 182 ? -7.610 1.309 3.542 1.00 94.69 182 LEU A O 1
ATOM 1445 N N . PHE A 1 183 ? -7.029 -0.127 5.180 1.00 94.69 183 PHE A N 1
ATOM 1446 C CA . PHE A 1 183 ? -5.848 0.600 5.627 1.00 94.69 183 PHE A CA 1
ATOM 1447 C C . PHE A 1 183 ? -4.631 -0.321 5.546 1.00 94.69 183 PHE A C 1
ATOM 1449 O O . PHE A 1 183 ? -4.542 -1.304 6.281 1.00 94.69 183 PHE A O 1
ATOM 1456 N N . VAL A 1 184 ? -3.700 -0.010 4.650 1.00 93.12 184 VAL A N 1
ATOM 1457 C CA . VAL A 1 184 ? -2.455 -0.758 4.454 1.00 93.12 184 VAL A CA 1
ATOM 1458 C C . VAL A 1 184 ? -1.340 -0.041 5.204 1.00 93.12 184 VAL A C 1
ATOM 1460 O O . VAL A 1 184 ? -1.176 1.172 5.096 1.00 93.12 184 VAL A O 1
ATOM 1463 N N . THR A 1 185 ? -0.580 -0.772 6.018 1.00 91.06 185 THR A N 1
ATOM 1464 C CA . THR A 1 185 ? 0.479 -0.175 6.835 1.00 91.06 185 THR A CA 1
ATOM 1465 C C . THR A 1 185 ? 1.634 -1.131 7.096 1.00 91.06 185 THR A C 1
ATOM 1467 O O . THR A 1 185 ? 1.485 -2.350 7.054 1.00 91.06 185 THR A O 1
ATOM 1470 N N . HIS A 1 186 ? 2.787 -0.544 7.410 1.00 88.19 186 HIS A N 1
ATOM 1471 C CA . HIS A 1 186 ? 3.968 -1.236 7.922 1.00 88.19 186 HIS A CA 1
ATOM 1472 C C . HIS A 1 186 ? 4.076 -1.161 9.455 1.00 88.19 186 HIS A C 1
ATOM 1474 O O . HIS A 1 186 ? 4.927 -1.828 10.042 1.00 88.19 186 HIS A O 1
ATOM 1480 N N . TYR A 1 187 ? 3.216 -0.369 10.106 1.00 88.94 187 TYR A N 1
ATOM 1481 C CA . TYR A 1 187 ? 3.175 -0.232 11.559 1.00 88.94 187 TYR A CA 1
ATOM 1482 C C . TYR A 1 187 ? 2.438 -1.417 12.183 1.00 88.94 187 TYR A C 1
ATOM 1484 O O . TYR A 1 187 ? 1.208 -1.496 12.153 1.00 88.94 187 TYR A O 1
ATOM 1492 N N . LEU A 1 188 ? 3.194 -2.341 12.773 1.00 86.19 188 LEU A N 1
ATOM 1493 C CA . LEU A 1 188 ? 2.648 -3.516 13.458 1.00 86.19 188 LEU A CA 1
ATOM 1494 C C . LEU A 1 188 ? 1.890 -3.136 14.737 1.00 86.19 188 LEU A C 1
ATOM 1496 O O . LEU A 1 188 ? 0.992 -3.856 15.172 1.00 86.19 188 LEU A O 1
ATOM 1500 N N . GLU A 1 189 ? 2.213 -1.988 15.322 1.00 85.38 189 GLU A N 1
ATOM 1501 C CA . GLU A 1 189 ? 1.552 -1.413 16.488 1.00 85.38 189 GLU A CA 1
ATOM 1502 C C . GLU A 1 189 ? 0.070 -1.134 16.204 1.00 85.38 189 GLU A C 1
ATOM 1504 O O . GLU A 1 189 ? -0.773 -1.335 17.081 1.00 85.38 189 GLU A O 1
ATOM 1509 N N . LEU A 1 190 ? -0.265 -0.764 14.963 1.00 88.38 190 LEU A N 1
ATOM 1510 C CA . LEU A 1 190 ? -1.631 -0.462 14.534 1.00 88.38 190 LEU A CA 1
ATOM 1511 C C . LEU A 1 190 ? -2.549 -1.693 14.591 1.00 88.38 190 LEU A C 1
ATOM 1513 O O . LEU A 1 190 ? -3.748 -1.555 14.824 1.00 88.38 190 LEU A O 1
ATOM 1517 N N . CYS A 1 191 ? -1.994 -2.908 14.481 1.00 86.50 191 CYS A N 1
ATOM 1518 C CA . CYS A 1 191 ? -2.759 -4.155 14.579 1.00 86.50 191 CYS A CA 1
ATOM 1519 C C . CYS A 1 191 ? -3.486 -4.308 15.931 1.00 86.50 191 CYS A C 1
ATOM 1521 O O . CYS A 1 191 ? -4.510 -4.997 16.006 1.00 86.50 191 CYS A O 1
ATOM 1523 N N . HIS A 1 192 ? -3.013 -3.640 16.990 1.00 84.44 192 HIS A N 1
ATOM 1524 C CA . HIS A 1 192 ? -3.655 -3.657 18.309 1.00 84.44 192 HIS A CA 1
ATOM 1525 C C . HIS A 1 192 ? -5.038 -2.990 18.319 1.00 84.44 192 HIS A C 1
ATOM 1527 O O . HIS A 1 192 ? -5.831 -3.275 19.218 1.00 84.44 192 HIS A O 1
ATOM 1533 N N . LEU A 1 193 ? -5.376 -2.181 17.304 1.00 83.50 193 LEU A N 1
ATOM 1534 C CA . LEU A 1 193 ? -6.717 -1.609 17.151 1.00 83.50 193 LEU A CA 1
ATOM 1535 C C . LEU A 1 193 ? -7.804 -2.687 17.135 1.00 83.50 193 LEU A C 1
ATOM 1537 O O . LEU A 1 193 ? -8.865 -2.478 17.713 1.00 83.50 193 LEU A O 1
ATOM 1541 N N . SER A 1 194 ? -7.532 -3.852 16.538 1.00 82.56 194 SER A N 1
ATOM 1542 C CA . SER A 1 194 ? -8.476 -4.984 16.500 1.00 82.56 194 SER A CA 1
ATOM 1543 C C . SER A 1 194 ? -8.822 -5.549 17.886 1.00 82.56 194 SER A C 1
ATOM 1545 O O . SER A 1 194 ? -9.898 -6.111 18.081 1.00 82.56 194 SER A O 1
ATOM 1547 N N . THR A 1 195 ? -7.946 -5.364 18.879 1.00 80.75 195 THR A N 1
ATOM 1548 C CA . THR A 1 195 ? -8.186 -5.786 20.268 1.00 80.75 195 THR A CA 1
ATOM 1549 C C . THR A 1 195 ? -9.151 -4.840 20.987 1.00 80.75 195 THR A C 1
ATOM 1551 O O . THR A 1 195 ? -9.895 -5.265 21.872 1.00 80.75 195 THR A O 1
ATOM 1554 N N . ILE A 1 196 ? -9.130 -3.555 20.620 1.00 82.88 196 ILE A N 1
ATOM 1555 C CA . ILE A 1 196 ? -9.933 -2.491 21.238 1.00 82.88 196 ILE A CA 1
ATOM 1556 C C . ILE A 1 196 ? -11.286 -2.360 20.523 1.00 82.88 196 ILE A C 1
ATOM 1558 O O . ILE A 1 196 ? -12.330 -2.221 21.168 1.00 82.88 196 ILE A O 1
ATOM 1562 N N . TYR A 1 197 ? -11.269 -2.440 19.191 1.00 81.69 197 TYR A N 1
ATOM 1563 C CA . TYR A 1 197 ? -12.413 -2.218 18.319 1.00 81.69 197 TYR A CA 1
ATOM 1564 C C . TYR A 1 197 ? -12.821 -3.515 17.609 1.00 81.69 197 TYR A C 1
ATOM 1566 O O . TYR A 1 197 ? -12.125 -3.951 16.695 1.00 81.69 197 TYR A O 1
ATOM 1574 N N . PRO A 1 198 ? -13.993 -4.097 17.930 1.00 80.44 198 PRO A N 1
ATOM 1575 C CA . PRO A 1 198 ? -14.431 -5.369 17.345 1.00 80.44 198 PRO A CA 1
ATOM 1576 C C . PRO A 1 198 ? -14.752 -5.286 15.845 1.00 80.44 198 PRO A C 1
ATOM 1578 O O . PRO A 1 198 ? -14.827 -6.311 15.179 1.00 80.44 198 PRO A O 1
ATOM 1581 N N . ASN A 1 199 ? -14.948 -4.076 15.315 1.00 80.81 199 ASN A N 1
ATOM 1582 C CA . ASN A 1 199 ? -15.207 -3.837 13.892 1.00 80.81 199 ASN A CA 1
ATOM 1583 C C . ASN A 1 199 ? -13.915 -3.667 13.072 1.00 80.81 199 ASN A C 1
ATOM 1585 O O . ASN A 1 199 ? -13.993 -3.358 11.886 1.00 80.81 199 ASN A O 1
ATOM 1589 N N . SER A 1 200 ? -12.748 -3.805 13.704 1.00 88.12 200 SER A N 1
ATOM 1590 C CA . SER A 1 200 ? -11.447 -3.771 13.045 1.00 88.12 200 SER A CA 1
ATOM 1591 C C . SER A 1 200 ? -10.911 -5.191 12.917 1.00 88.12 200 SER A C 1
ATOM 1593 O O . SER A 1 200 ? -10.846 -5.937 13.896 1.00 88.12 200 SER A O 1
ATOM 1595 N N . GLU A 1 201 ? -10.523 -5.569 11.704 1.00 90.56 201 GLU A N 1
ATOM 1596 C CA . GLU A 1 201 ? -9.949 -6.876 11.413 1.00 90.56 201 GLU A CA 1
ATOM 1597 C C . GLU A 1 201 ? -8.580 -6.715 10.759 1.00 90.56 201 GLU A C 1
ATOM 1599 O O . GLU A 1 201 ? -8.408 -5.908 9.848 1.00 90.56 201 GLU A O 1
ATOM 1604 N N . ASN A 1 202 ? -7.616 -7.522 11.200 1.00 92.38 202 ASN A N 1
ATOM 1605 C CA . ASN A 1 202 ? -6.282 -7.540 10.614 1.00 92.38 202 ASN A CA 1
ATOM 1606 C C . ASN A 1 202 ? -6.176 -8.612 9.533 1.00 92.38 202 ASN A C 1
ATOM 1608 O O . ASN A 1 202 ? -6.633 -9.745 9.721 1.00 92.38 202 ASN A O 1
ATOM 1612 N N . TYR A 1 203 ? -5.500 -8.256 8.447 1.00 93.69 203 TYR A N 1
ATOM 1613 C CA . TYR A 1 203 ? -5.132 -9.151 7.361 1.00 93.69 203 TYR A CA 1
ATOM 1614 C C . TYR A 1 203 ? -3.670 -8.920 6.980 1.00 93.69 203 TYR A C 1
ATOM 1616 O O . TYR A 1 203 ? -3.136 -7.826 7.158 1.00 93.69 203 TYR A O 1
ATOM 1624 N N . TYR A 1 204 ? -3.023 -9.953 6.452 1.00 92.38 204 TYR A N 1
ATOM 1625 C CA . TYR A 1 204 ? -1.645 -9.897 5.977 1.00 92.38 204 TYR A CA 1
ATOM 1626 C C . TYR A 1 204 ? -1.457 -10.820 4.771 1.00 92.38 204 TYR A C 1
ATOM 1628 O O . TYR A 1 204 ? -2.217 -11.769 4.585 1.00 92.38 204 TYR A O 1
ATOM 1636 N N . PHE A 1 205 ? -0.439 -10.553 3.955 1.00 89.06 205 PHE A N 1
ATOM 1637 C CA . PHE A 1 205 ? -0.068 -11.436 2.852 1.00 89.06 205 PHE A CA 1
ATOM 1638 C C . PHE A 1 205 ? 0.844 -12.566 3.336 1.00 89.06 205 PHE A C 1
ATOM 1640 O O . PHE A 1 205 ? 1.848 -12.318 4.006 1.00 89.06 205 PHE A O 1
ATOM 1647 N N . GLU A 1 206 ? 0.501 -13.807 2.992 1.00 85.06 206 GLU A N 1
ATOM 1648 C CA . GLU A 1 206 ? 1.273 -14.986 3.371 1.00 85.06 206 GLU A CA 1
ATOM 1649 C C . GLU A 1 206 ? 2.591 -15.100 2.605 1.00 85.06 206 GLU A C 1
ATOM 1651 O O . GLU A 1 206 ? 2.689 -14.883 1.389 1.00 85.06 206 GLU A O 1
ATOM 1656 N N . VAL A 1 207 ? 3.606 -15.542 3.339 1.00 83.19 207 VAL A N 1
ATOM 1657 C CA . VAL A 1 207 ? 4.967 -15.727 2.853 1.00 83.19 207 VAL A CA 1
ATOM 1658 C C . VAL A 1 207 ? 5.375 -17.170 3.128 1.00 83.19 207 VAL A C 1
ATOM 1660 O O . VAL A 1 207 ? 5.245 -17.646 4.255 1.00 83.19 207 VAL A O 1
ATOM 1663 N N . GLN A 1 208 ? 5.854 -17.880 2.107 1.00 79.69 208 GLN A N 1
ATOM 1664 C CA . GLN A 1 208 ? 6.353 -19.249 2.247 1.00 79.69 208 GLN A CA 1
ATOM 1665 C C . GLN A 1 208 ? 7.876 -19.277 2.151 1.00 79.69 208 GLN A C 1
ATOM 1667 O O . GLN A 1 208 ? 8.456 -18.667 1.257 1.00 79.69 208 GLN A O 1
ATOM 1672 N N . HIS A 1 209 ? 8.523 -20.034 3.038 1.00 74.88 209 HIS A N 1
ATOM 1673 C CA . HIS A 1 209 ? 9.973 -20.239 3.010 1.00 74.88 209 HIS A CA 1
ATOM 1674 C C . HIS A 1 209 ? 10.303 -21.521 2.254 1.00 74.88 209 HIS A C 1
ATOM 1676 O O . HIS A 1 209 ? 9.873 -22.611 2.637 1.00 74.88 209 HIS A O 1
ATOM 1682 N N . LYS A 1 210 ? 11.083 -21.403 1.180 1.00 69.88 210 LYS A N 1
ATOM 1683 C CA . LYS A 1 210 ? 11.672 -22.541 0.476 1.00 69.88 210 LYS A CA 1
ATOM 1684 C C . LYS A 1 210 ? 13.140 -22.656 0.857 1.00 69.88 210 LYS A C 1
ATOM 1686 O O . LYS A 1 210 ? 13.938 -21.770 0.560 1.00 69.88 210 LYS A O 1
ATOM 1691 N N . ARG A 1 211 ? 13.495 -23.784 1.470 1.00 62.09 211 ARG A N 1
ATOM 1692 C CA . ARG A 1 211 ? 14.891 -24.180 1.676 1.00 62.09 211 ARG A CA 1
ATOM 1693 C C . ARG A 1 211 ? 15.358 -24.987 0.477 1.00 62.09 211 ARG A C 1
ATOM 1695 O O . ARG A 1 211 ? 14.824 -26.069 0.221 1.00 62.09 211 ARG A O 1
ATOM 1702 N N . GLU A 1 212 ? 16.332 -24.468 -0.258 1.00 60.78 212 GLU A N 1
ATOM 1703 C CA . GLU A 1 212 ? 17.029 -25.269 -1.259 1.00 60.78 212 GLU A CA 1
ATOM 1704 C C . GLU A 1 212 ? 18.003 -26.223 -0.562 1.00 60.78 212 GLU A C 1
ATOM 1706 O O . GLU A 1 212 ? 18.639 -25.886 0.426 1.00 60.78 212 GLU A O 1
ATOM 1711 N N . LYS A 1 213 ? 18.090 -27.468 -1.040 1.00 56.09 213 LYS A N 1
ATOM 1712 C CA . LYS A 1 213 ? 18.929 -28.508 -0.414 1.00 56.09 213 LYS A CA 1
ATOM 1713 C C . LYS A 1 213 ? 20.426 -28.359 -0.730 1.00 56.09 213 LYS A C 1
ATOM 1715 O O . LYS A 1 213 ? 21.224 -29.121 -0.194 1.00 56.09 213 LYS A O 1
ATOM 1720 N N . SER A 1 214 ? 20.792 -27.449 -1.632 1.00 57.19 214 SER A N 1
ATOM 1721 C CA . SER A 1 214 ? 22.145 -27.292 -2.186 1.00 57.19 214 SER A CA 1
ATOM 1722 C C . SER A 1 214 ? 22.911 -26.093 -1.633 1.00 57.19 214 SER A C 1
ATOM 1724 O O . SER A 1 214 ? 24.137 -26.119 -1.613 1.00 57.19 214 SER A O 1
ATOM 1726 N N . GLU A 1 215 ? 22.211 -25.071 -1.156 1.00 54.62 215 GLU A N 1
ATOM 1727 C CA . GLU A 1 215 ? 22.788 -23.907 -0.495 1.00 54.62 215 GLU A CA 1
ATOM 1728 C C . GLU A 1 215 ? 21.984 -23.691 0.783 1.00 54.62 215 GLU A C 1
ATOM 1730 O O . GLU A 1 215 ? 20.766 -23.830 0.762 1.00 54.62 215 GLU A O 1
ATOM 1735 N N . ASP A 1 216 ? 22.643 -23.378 1.895 1.00 56.66 216 ASP A N 1
ATOM 1736 C CA . ASP A 1 216 ? 22.026 -23.110 3.205 1.00 56.66 216 ASP A CA 1
ATOM 1737 C C . ASP A 1 216 ? 21.277 -21.752 3.188 1.00 56.66 216 ASP A C 1
ATOM 1739 O O . ASP A 1 216 ? 21.475 -20.883 4.034 1.00 56.66 216 ASP A O 1
ATOM 1743 N N . ARG A 1 217 ? 20.492 -21.519 2.128 1.00 58.69 217 ARG A N 1
ATOM 1744 C CA . ARG A 1 217 ? 19.797 -20.283 1.783 1.00 58.69 217 ARG A CA 1
ATOM 1745 C C . ARG A 1 217 ? 18.298 -20.521 1.859 1.00 58.69 217 ARG A C 1
ATOM 1747 O O . ARG A 1 217 ? 17.735 -21.404 1.207 1.00 58.69 217 ARG A O 1
ATOM 1754 N N . GLU A 1 218 ? 17.650 -19.714 2.686 1.00 62.56 218 GLU A N 1
ATOM 1755 C CA . GLU A 1 218 ? 16.203 -19.696 2.837 1.00 62.56 218 GLU A CA 1
ATOM 1756 C C . GLU A 1 218 ? 15.644 -18.650 1.868 1.00 62.56 218 GLU A C 1
ATOM 1758 O O . GLU A 1 218 ? 15.847 -17.452 2.034 1.00 62.56 218 GLU A O 1
ATOM 1763 N N . SER A 1 219 ? 14.989 -19.109 0.803 1.00 67.75 219 SER A N 1
ATOM 1764 C CA . SER A 1 219 ? 14.374 -18.227 -0.191 1.00 67.75 219 SER A CA 1
ATOM 1765 C C . SER A 1 219 ? 12.920 -17.944 0.175 1.00 67.75 219 SER A C 1
ATOM 1767 O O . SER A 1 219 ? 12.170 -18.846 0.565 1.00 67.75 219 SER A O 1
ATOM 1769 N N . ILE A 1 220 ? 12.510 -16.683 0.039 1.00 73.12 220 ILE A N 1
ATOM 1770 C CA . ILE A 1 220 ? 11.123 -16.275 0.239 1.00 73.12 220 ILE A CA 1
ATOM 1771 C C . ILE A 1 220 ? 10.337 -16.461 -1.060 1.00 73.12 220 ILE A C 1
ATOM 1773 O O . ILE A 1 220 ? 10.718 -15.945 -2.108 1.00 73.12 220 ILE A O 1
ATOM 1777 N N . LEU A 1 221 ? 9.193 -17.138 -0.968 1.00 77.25 221 LEU A N 1
ATOM 1778 C CA . LEU A 1 221 ? 8.192 -17.212 -2.021 1.00 77.25 221 LEU A CA 1
ATOM 1779 C C . LEU A 1 221 ? 6.943 -16.423 -1.616 1.00 77.25 221 LEU A C 1
ATOM 1781 O O . LEU A 1 221 ? 6.290 -16.718 -0.610 1.00 77.25 221 LEU A O 1
ATOM 1785 N N . TYR A 1 222 ? 6.603 -15.428 -2.433 1.00 78.38 222 TYR A N 1
ATOM 1786 C CA . TYR A 1 222 ? 5.394 -14.628 -2.274 1.00 78.38 222 TYR A CA 1
ATOM 1787 C C . TYR A 1 222 ? 4.193 -15.416 -2.791 1.00 78.38 222 TYR A C 1
ATOM 1789 O O . TYR A 1 222 ? 4.116 -15.741 -3.975 1.00 78.38 222 TYR A O 1
ATOM 1797 N N . THR A 1 223 ? 3.267 -15.757 -1.897 1.00 82.88 223 THR A N 1
ATOM 1798 C CA . THR A 1 223 ? 2.054 -16.504 -2.274 1.00 82.88 223 THR A CA 1
ATOM 1799 C C . THR A 1 223 ? 0.958 -15.596 -2.823 1.00 82.88 223 THR A C 1
ATOM 1801 O O . THR A 1 223 ? 0.050 -16.079 -3.493 1.00 82.88 223 THR A O 1
ATOM 1804 N N . TYR A 1 224 ? 1.039 -14.294 -2.516 1.00 83.12 224 TYR A N 1
ATOM 1805 C CA . TYR A 1 224 ? 0.001 -13.289 -2.767 1.00 83.12 224 TYR A CA 1
ATOM 1806 C C . TYR A 1 224 ? -1.363 -13.634 -2.143 1.00 83.12 224 TYR A C 1
ATOM 1808 O O . TYR A 1 224 ? -2.374 -13.019 -2.477 1.00 83.12 224 TYR A O 1
ATOM 1816 N N . LEU A 1 225 ? -1.398 -14.592 -1.212 1.00 86.56 225 LEU A N 1
ATOM 1817 C CA . LEU A 1 225 ? -2.606 -15.000 -0.513 1.00 86.56 225 LEU A CA 1
ATOM 1818 C C . LEU A 1 225 ? -2.828 -14.095 0.701 1.00 86.56 225 LEU A C 1
ATOM 1820 O O . LEU A 1 225 ? -1.931 -13.927 1.527 1.00 86.56 225 LEU A O 1
ATOM 1824 N N . LEU A 1 226 ? -4.017 -13.505 0.804 1.00 90.38 226 LEU A N 1
ATOM 1825 C CA . LEU A 1 226 ? -4.407 -12.674 1.938 1.00 90.38 226 LEU A CA 1
ATOM 1826 C C . LEU A 1 226 ? -5.007 -13.553 3.044 1.00 90.38 226 LEU A C 1
ATOM 1828 O O . LEU A 1 226 ? -6.037 -14.194 2.836 1.00 90.38 226 LEU A O 1
ATOM 1832 N N . SER A 1 227 ? -4.400 -13.532 4.229 1.00 90.25 227 SER A N 1
ATOM 1833 C CA . SER A 1 227 ? -4.831 -14.309 5.393 1.00 90.25 227 SER A CA 1
ATOM 1834 C C . SER A 1 227 ? -5.165 -13.429 6.585 1.00 90.25 227 SER A C 1
ATOM 1836 O O . SER A 1 227 ? -4.626 -12.338 6.762 1.00 90.25 227 SER A O 1
ATOM 1838 N N . LYS A 1 228 ? -6.082 -13.912 7.428 1.00 90.00 228 LYS A N 1
ATOM 1839 C CA . LYS A 1 228 ? -6.547 -13.190 8.615 1.00 90.00 228 LYS A CA 1
ATOM 1840 C C . LYS A 1 228 ? -5.518 -13.261 9.745 1.00 90.00 228 LYS A C 1
ATOM 1842 O O . LYS A 1 228 ? -4.980 -14.329 10.039 1.00 90.00 228 LYS A O 1
ATOM 1847 N N . GLY A 1 229 ? -5.293 -12.136 10.416 1.00 87.88 229 GLY A N 1
ATOM 1848 C CA . GLY A 1 229 ? -4.375 -11.994 11.545 1.00 87.88 229 GLY A CA 1
ATOM 1849 C C . GLY A 1 229 ? -3.257 -10.987 11.286 1.00 87.88 229 GLY A C 1
ATOM 1850 O O . GLY A 1 229 ? -3.350 -10.142 10.402 1.00 87.88 229 GLY A O 1
ATOM 1851 N N . GLN A 1 230 ? -2.200 -11.078 12.089 1.00 84.12 230 GLN A N 1
ATOM 1852 C CA . GLN A 1 230 ? -0.980 -10.289 11.938 1.00 84.12 230 GLN A CA 1
ATOM 1853 C C . GLN A 1 230 ? 0.127 -11.168 11.353 1.00 84.12 230 GLN A C 1
ATOM 1855 O O . GLN A 1 230 ? 0.212 -12.359 11.671 1.00 84.12 230 GLN A O 1
ATOM 1860 N N . THR A 1 231 ? 0.999 -10.575 10.537 1.00 81.81 231 THR A N 1
ATOM 1861 C CA . THR A 1 231 ? 2.180 -11.282 10.039 1.00 81.81 231 THR A CA 1
ATOM 1862 C C . THR A 1 231 ? 3.071 -11.743 11.194 1.00 81.81 231 THR A C 1
ATOM 1864 O O . THR A 1 231 ? 3.342 -11.000 12.137 1.00 81.81 231 THR A O 1
ATOM 1867 N N . LYS A 1 232 ? 3.534 -12.992 11.118 1.00 75.38 232 LYS A N 1
ATOM 1868 C CA . LYS A 1 232 ? 4.538 -13.548 12.038 1.00 75.38 232 LYS A CA 1
ATOM 1869 C C . LYS A 1 232 ? 5.962 -13.329 11.531 1.00 75.38 232 LYS A C 1
ATOM 1871 O O . LYS A 1 232 ? 6.917 -13.553 12.274 1.00 75.38 232 LYS A O 1
ATOM 1876 N N . GLU A 1 233 ? 6.103 -12.909 10.275 1.00 73.31 233 GLU A N 1
ATOM 1877 C CA . GLU A 1 233 ? 7.399 -12.688 9.655 1.00 73.31 233 GLU A CA 1
ATOM 1878 C C . GLU A 1 233 ? 8.051 -11.435 10.220 1.00 73.31 233 GLU A C 1
ATOM 1880 O O . GLU A 1 233 ? 7.620 -10.308 9.977 1.00 73.31 233 GLU A O 1
ATOM 1885 N N . LYS A 1 234 ? 9.134 -11.647 10.964 1.00 69.19 234 LYS A N 1
ATOM 1886 C CA . LYS A 1 234 ? 10.033 -10.578 11.384 1.00 69.19 234 LYS A CA 1
ATOM 1887 C C . LYS A 1 234 ? 11.109 -10.372 10.324 1.00 69.19 234 LYS A C 1
ATOM 1889 O O . LYS A 1 234 ? 11.519 -11.314 9.646 1.00 69.19 234 LYS A O 1
ATOM 1894 N N . ASN A 1 235 ? 11.592 -9.137 10.221 1.00 71.62 235 ASN A N 1
ATOM 1895 C CA . ASN A 1 235 ? 12.720 -8.758 9.365 1.00 71.62 235 ASN A CA 1
ATOM 1896 C C . ASN A 1 235 ? 12.501 -9.044 7.870 1.00 71.62 235 ASN A C 1
ATOM 1898 O O . ASN A 1 235 ? 13.460 -9.278 7.138 1.00 71.62 235 ASN A O 1
ATOM 1902 N N . TYR A 1 236 ? 11.251 -8.980 7.404 1.00 75.94 236 TYR A N 1
ATOM 1903 C CA . TYR A 1 236 ? 10.894 -9.191 5.999 1.00 75.94 236 TYR A CA 1
ATOM 1904 C C . TYR A 1 236 ? 11.738 -8.336 5.040 1.00 75.94 236 TYR A C 1
ATOM 1906 O O . TYR A 1 236 ? 12.233 -8.848 4.044 1.00 75.94 236 TYR A O 1
ATOM 1914 N N . GLY A 1 237 ? 11.990 -7.066 5.380 1.00 79.50 237 GLY A N 1
ATOM 1915 C CA . GLY A 1 237 ? 12.831 -6.180 4.568 1.00 79.50 237 GLY A CA 1
ATOM 1916 C C . GLY A 1 237 ? 14.283 -6.652 4.434 1.00 79.50 237 GLY A C 1
ATOM 1917 O O . GLY A 1 237 ? 14.850 -6.568 3.350 1.00 79.50 237 GLY A O 1
ATOM 1918 N N . LEU A 1 238 ? 14.876 -7.208 5.498 1.00 79.75 238 LEU A N 1
ATOM 1919 C CA . LEU A 1 238 ? 16.241 -7.750 5.446 1.00 79.75 238 LEU A CA 1
ATOM 1920 C C . LEU A 1 238 ? 16.299 -9.051 4.643 1.00 79.75 238 LEU A C 1
ATOM 1922 O O . LEU A 1 238 ? 17.235 -9.251 3.875 1.00 79.75 238 LEU A O 1
ATOM 1926 N N . LYS A 1 239 ? 15.279 -9.905 4.766 1.00 76.31 239 LYS A N 1
ATOM 1927 C CA . LYS A 1 239 ? 15.176 -11.122 3.953 1.00 76.31 239 LYS A CA 1
ATOM 1928 C C . LYS A 1 239 ? 14.932 -10.800 2.469 1.00 76.31 239 LYS A C 1
ATOM 1930 O O . LYS A 1 239 ? 15.498 -11.443 1.594 1.00 76.31 239 LYS A O 1
ATOM 1935 N N . ALA A 1 240 ? 14.145 -9.767 2.162 1.00 77.31 240 ALA A N 1
ATOM 1936 C CA . ALA A 1 240 ? 13.982 -9.271 0.794 1.00 77.31 240 ALA A CA 1
ATOM 1937 C C . ALA A 1 240 ? 15.294 -8.683 0.241 1.00 77.31 240 ALA A C 1
ATOM 1939 O O . ALA A 1 240 ? 15.623 -8.886 -0.925 1.00 77.31 240 ALA A O 1
ATOM 1940 N N . ALA A 1 241 ? 16.077 -8.008 1.086 1.00 79.88 241 ALA A N 1
ATOM 1941 C CA . ALA A 1 241 ? 17.405 -7.513 0.736 1.00 79.88 241 ALA A CA 1
ATOM 1942 C C . ALA A 1 241 ? 18.419 -8.645 0.476 1.00 79.88 241 ALA A C 1
ATOM 1944 O O . ALA A 1 241 ? 19.323 -8.461 -0.331 1.00 79.88 241 ALA A O 1
ATOM 1945 N N . GLU A 1 242 ? 18.262 -9.823 1.079 1.00 75.50 242 GLU A N 1
ATOM 1946 C CA . GLU A 1 242 ? 19.088 -11.005 0.779 1.00 75.50 242 GLU A CA 1
ATOM 1947 C C . GLU A 1 242 ? 18.840 -11.577 -0.622 1.00 75.50 242 GLU A C 1
ATOM 1949 O O . GLU A 1 242 ? 19.762 -12.086 -1.256 1.00 75.50 242 GLU A O 1
ATOM 1954 N N . LEU A 1 243 ? 17.618 -11.433 -1.142 1.00 72.50 243 LEU A N 1
ATOM 1955 C CA . LEU A 1 243 ? 17.313 -11.744 -2.541 1.00 72.50 243 LEU A CA 1
ATOM 1956 C C . LEU A 1 243 ? 17.900 -10.709 -3.510 1.00 72.50 243 LEU A C 1
ATOM 1958 O O . LEU A 1 243 ? 18.029 -10.980 -4.704 1.00 72.50 243 LEU A O 1
ATOM 1962 N N . SER A 1 244 ? 18.246 -9.520 -3.013 1.00 72.31 244 SER A N 1
ATOM 1963 C CA . SER A 1 244 ? 18.980 -8.527 -3.788 1.00 72.31 244 SER A CA 1
ATOM 1964 C C . SER A 1 244 ? 20.477 -8.845 -3.771 1.00 72.31 244 SER A C 1
ATOM 1966 O O . SER A 1 244 ? 20.981 -9.491 -2.857 1.00 72.31 244 SER A O 1
ATOM 1968 N N . SER A 1 245 ? 21.227 -8.352 -4.754 1.00 78.50 245 SER A N 1
ATOM 1969 C CA . SER A 1 245 ? 22.673 -8.590 -4.898 1.00 78.50 245 SER A CA 1
ATOM 1970 C C . SER A 1 245 ? 23.549 -7.896 -3.833 1.00 78.50 245 SER A C 1
ATOM 1972 O O . SER A 1 245 ? 24.700 -7.547 -4.105 1.00 78.50 245 SER A O 1
ATOM 1974 N N . LEU A 1 246 ? 23.014 -7.638 -2.636 1.00 79.50 246 LEU A N 1
ATOM 1975 C CA . LEU A 1 246 ? 23.709 -6.981 -1.538 1.00 79.50 246 LEU A CA 1
ATOM 1976 C C . LEU A 1 246 ? 24.765 -7.911 -0.908 1.00 79.50 246 LEU A C 1
ATOM 1978 O O . LEU A 1 246 ? 24.516 -9.098 -0.691 1.00 79.50 246 LEU A O 1
ATOM 1982 N N . PRO A 1 247 ? 25.954 -7.385 -0.562 1.00 86.12 247 PRO A N 1
ATOM 1983 C CA . PRO A 1 247 ? 26.981 -8.152 0.134 1.00 86.12 247 PRO A CA 1
ATOM 1984 C C . PRO A 1 247 ? 26.484 -8.789 1.444 1.00 86.12 247 PRO A C 1
ATOM 1986 O O . PRO A 1 247 ? 25.981 -8.100 2.331 1.00 86.12 247 PRO A O 1
ATOM 1989 N N . LEU A 1 248 ? 26.739 -10.092 1.620 1.00 82.81 248 LEU A N 1
ATOM 1990 C CA . LEU A 1 248 ? 26.339 -10.855 2.817 1.00 82.81 248 LEU A CA 1
ATOM 1991 C C . LEU A 1 248 ? 26.884 -10.273 4.131 1.00 82.81 248 LEU A C 1
ATOM 1993 O O . LEU A 1 248 ? 26.255 -10.417 5.175 1.00 82.81 248 LEU A O 1
ATOM 1997 N N . LEU A 1 249 ? 28.048 -9.615 4.096 1.00 86.81 249 LEU A N 1
ATOM 1998 C CA . LEU A 1 249 ? 28.608 -8.939 5.271 1.00 86.81 249 LEU A CA 1
ATOM 1999 C C . LEU A 1 249 ? 27.711 -7.781 5.737 1.00 86.81 249 LEU A C 1
ATOM 2001 O O . LEU A 1 249 ? 27.426 -7.686 6.926 1.00 86.81 249 LEU A O 1
ATOM 2005 N N . LEU A 1 250 ? 27.177 -6.980 4.807 1.00 87.19 250 LEU A N 1
ATOM 2006 C CA . LEU A 1 250 ? 26.252 -5.888 5.133 1.00 87.19 250 LEU A CA 1
ATOM 2007 C C . LEU A 1 250 ? 24.934 -6.416 5.703 1.00 87.19 250 LEU A C 1
ATOM 2009 O O . LEU A 1 250 ? 24.395 -5.834 6.639 1.00 87.19 250 LEU A O 1
ATOM 2013 N N . LEU A 1 251 ? 24.429 -7.537 5.179 1.00 84.81 251 LEU A N 1
ATOM 2014 C CA . LEU A 1 251 ? 23.202 -8.160 5.686 1.00 84.81 251 LEU A CA 1
ATOM 2015 C C . LEU A 1 251 ? 23.381 -8.709 7.104 1.00 84.81 251 LEU A C 1
ATOM 2017 O O . LEU A 1 251 ? 22.469 -8.600 7.925 1.00 84.81 251 LEU A O 1
ATOM 2021 N N . LYS A 1 252 ? 24.556 -9.267 7.422 1.00 86.12 252 LYS A N 1
ATOM 2022 C CA . LYS A 1 252 ? 24.885 -9.698 8.788 1.00 86.12 252 LYS A CA 1
ATOM 2023 C C . LYS A 1 252 ? 24.930 -8.515 9.751 1.00 86.12 252 LYS A C 1
ATOM 2025 O O . LYS A 1 252 ? 24.318 -8.582 10.816 1.00 86.12 252 LYS A O 1
ATOM 2030 N N . ASP A 1 253 ? 25.586 -7.427 9.362 1.00 89.06 253 ASP A N 1
ATOM 2031 C CA . ASP A 1 253 ? 25.676 -6.224 10.192 1.00 89.06 253 ASP A CA 1
ATOM 2032 C C . ASP A 1 253 ? 24.301 -5.578 10.403 1.00 89.06 253 ASP A C 1
ATOM 2034 O O . ASP A 1 253 ? 23.932 -5.257 11.535 1.00 89.06 253 ASP A O 1
ATOM 2038 N N . ALA A 1 254 ? 23.496 -5.468 9.344 1.00 87.31 254 ALA A N 1
ATOM 2039 C CA . ALA A 1 254 ? 22.136 -4.946 9.421 1.00 87.31 254 ALA A CA 1
ATOM 2040 C C . ALA A 1 254 ? 21.242 -5.793 10.344 1.00 87.31 254 ALA A C 1
ATOM 2042 O O . ALA A 1 254 ? 20.499 -5.238 11.156 1.00 87.31 254 ALA A O 1
ATOM 2043 N N . ASN A 1 255 ? 21.350 -7.126 10.280 1.00 86.12 255 ASN A N 1
ATOM 2044 C CA . ASN A 1 255 ? 20.646 -8.026 11.197 1.00 86.12 255 ASN A CA 1
ATOM 2045 C C . ASN A 1 255 ? 21.071 -7.804 12.656 1.00 86.12 255 ASN A C 1
ATOM 2047 O O . ASN A 1 255 ? 20.210 -7.680 13.526 1.00 86.12 255 ASN A O 1
ATOM 2051 N N . ASN A 1 256 ? 22.375 -7.696 12.927 1.00 87.56 256 ASN A N 1
ATOM 2052 C CA . ASN A 1 256 ? 22.884 -7.449 14.279 1.00 87.56 256 ASN A CA 1
ATOM 2053 C C . ASN A 1 256 ? 22.373 -6.117 14.847 1.00 87.56 256 ASN A C 1
ATOM 2055 O O . ASN A 1 256 ? 21.918 -6.061 15.990 1.00 87.56 256 ASN A O 1
ATOM 2059 N N . ILE A 1 257 ? 22.410 -5.048 14.048 1.00 88.06 257 ILE A N 1
ATOM 2060 C CA . ILE A 1 257 ? 21.913 -3.726 14.452 1.00 88.06 257 ILE A CA 1
ATOM 2061 C C . ILE A 1 257 ? 20.400 -3.772 14.696 1.00 88.06 257 ILE A C 1
ATOM 2063 O O . ILE A 1 257 ? 19.926 -3.244 15.700 1.00 88.06 257 ILE A O 1
ATOM 2067 N N . SER A 1 258 ? 19.642 -4.432 13.817 1.00 85.44 258 SER A N 1
ATOM 2068 C CA . SER A 1 258 ? 18.192 -4.580 13.963 1.00 85.44 258 SER A CA 1
ATOM 2069 C C . SER A 1 258 ? 17.817 -5.292 15.267 1.00 85.44 258 SER A C 1
ATOM 2071 O O . SER A 1 258 ? 16.953 -4.802 15.996 1.00 85.44 258 SER A O 1
ATOM 2073 N N . MET A 1 259 ? 18.521 -6.376 15.623 1.00 84.19 259 MET A N 1
ATOM 2074 C CA . MET A 1 259 ? 18.326 -7.065 16.906 1.00 84.19 259 MET A CA 1
ATOM 2075 C C . MET A 1 259 ? 18.645 -6.156 18.097 1.00 84.19 259 MET A C 1
ATOM 2077 O O . MET A 1 259 ? 17.859 -6.079 19.035 1.00 84.19 259 MET A O 1
ATOM 2081 N N . GLN A 1 260 ? 19.744 -5.398 18.043 1.00 85.88 260 GLN A N 1
ATOM 2082 C CA . GLN A 1 260 ? 20.096 -4.463 19.117 1.00 85.88 260 GLN A CA 1
ATOM 2083 C C . GLN A 1 260 ? 19.060 -3.346 19.303 1.00 85.88 260 GLN A C 1
ATOM 2085 O O . GLN A 1 260 ? 18.809 -2.921 20.432 1.00 85.88 260 GLN A O 1
ATOM 2090 N N . ILE A 1 261 ? 18.482 -2.834 18.213 1.00 82.81 261 ILE A N 1
ATOM 2091 C CA . ILE A 1 261 ? 17.418 -1.824 18.275 1.00 82.81 261 ILE A CA 1
ATOM 2092 C C . ILE A 1 261 ? 16.156 -2.436 18.888 1.00 82.81 261 ILE A C 1
ATOM 2094 O O . ILE A 1 261 ? 15.578 -1.831 19.791 1.00 82.81 261 ILE A O 1
ATOM 2098 N N . ALA A 1 262 ? 15.773 -3.641 18.458 1.00 77.25 262 ALA A N 1
ATOM 2099 C CA . ALA A 1 262 ? 14.633 -4.361 19.016 1.00 77.25 262 ALA A CA 1
ATOM 2100 C C . ALA A 1 262 ? 14.801 -4.600 20.527 1.00 77.25 262 ALA A C 1
ATOM 2102 O O . ALA A 1 262 ? 13.918 -4.233 21.298 1.00 77.25 262 ALA A O 1
ATOM 2103 N N . ASP A 1 263 ? 15.964 -5.087 20.966 1.00 77.31 263 ASP A N 1
ATOM 2104 C CA . ASP A 1 263 ? 16.260 -5.323 22.384 1.00 77.31 263 ASP A CA 1
ATOM 2105 C C . ASP A 1 263 ? 16.182 -4.038 23.219 1.00 77.31 263 ASP A C 1
ATOM 2107 O O . ASP A 1 263 ? 15.670 -4.042 24.340 1.00 77.31 263 ASP A O 1
ATOM 2111 N N . LYS A 1 264 ? 16.668 -2.906 22.689 1.00 74.19 264 LYS A N 1
ATOM 2112 C CA . LYS A 1 264 ? 16.569 -1.604 23.372 1.00 74.19 264 LYS A CA 1
ATOM 2113 C C . LYS A 1 264 ? 15.123 -1.130 23.503 1.00 74.19 264 LYS A C 1
ATOM 2115 O O . LYS A 1 264 ? 14.778 -0.549 24.533 1.00 74.19 264 LYS A O 1
ATOM 2120 N N . LEU A 1 265 ? 14.295 -1.361 22.486 1.00 67.88 265 LEU A N 1
ATOM 2121 C CA . LEU A 1 265 ? 12.869 -1.034 22.519 1.00 67.88 265 LEU A CA 1
ATOM 2122 C C . LEU A 1 265 ? 12.127 -1.919 23.529 1.00 67.88 265 LEU A C 1
ATOM 2124 O O . LEU A 1 265 ? 11.352 -1.399 24.326 1.00 67.88 265 LEU A O 1
ATOM 2128 N N . THR A 1 266 ? 12.437 -3.218 23.581 1.00 63.53 266 THR A N 1
ATOM 2129 C CA . THR A 1 266 ? 11.852 -4.150 24.557 1.00 63.53 266 THR A CA 1
ATOM 2130 C C . THR A 1 266 ? 12.267 -3.821 25.993 1.00 63.53 266 THR A C 1
ATOM 2132 O O . THR A 1 266 ? 11.414 -3.794 26.871 1.00 63.53 266 THR A O 1
ATOM 2135 N N . ARG A 1 267 ? 13.537 -3.466 26.244 1.00 58.38 267 ARG A N 1
ATOM 2136 C CA . ARG A 1 267 ? 14.011 -3.059 27.585 1.00 58.38 267 ARG A CA 1
ATOM 2137 C C . ARG A 1 267 ? 13.426 -1.729 28.065 1.00 58.38 267 ARG A C 1
ATOM 2139 O O . ARG A 1 267 ? 13.234 -1.547 29.260 1.00 58.38 267 ARG A O 1
ATOM 2146 N N . LYS A 1 268 ? 13.111 -0.795 27.159 1.00 54.12 268 LYS A N 1
ATOM 2147 C CA . LYS A 1 268 ? 12.346 0.424 27.497 1.00 54.12 268 LYS A CA 1
ATOM 2148 C C . LYS A 1 268 ? 10.878 0.132 27.832 1.00 54.12 268 LYS A C 1
ATOM 2150 O O . LYS A 1 268 ? 10.249 0.945 28.500 1.00 54.12 268 LYS A O 1
ATOM 2155 N N . GLN A 1 269 ? 10.349 -0.990 27.349 1.00 52.12 269 GLN A N 1
ATOM 2156 C CA . GLN A 1 269 ? 8.980 -1.456 27.570 1.00 52.12 269 GLN A CA 1
ATOM 2157 C C . GLN A 1 269 ? 8.871 -2.520 28.670 1.00 52.12 269 GLN A C 1
ATOM 2159 O O . GLN A 1 269 ? 7.780 -3.067 28.847 1.00 52.12 269 GLN A O 1
ATOM 2164 N N . GLU A 1 270 ? 9.949 -2.817 29.415 1.00 43.84 270 GLU A N 1
ATOM 2165 C CA . GLU A 1 270 ? 9.854 -3.679 30.594 1.00 43.84 270 GLU A CA 1
ATOM 2166 C C . GLU A 1 270 ? 8.840 -3.068 31.555 1.00 43.84 270 GLU A C 1
ATOM 2168 O O . GLU A 1 270 ? 9.036 -2.026 32.184 1.00 43.84 270 GLU A O 1
ATOM 2173 N N . SER A 1 271 ? 7.680 -3.709 31.552 1.00 50.66 271 SER A N 1
ATOM 2174 C CA . SER A 1 271 ? 6.496 -3.289 32.257 1.00 50.66 271 SER A CA 1
ATOM 2175 C C . SER A 1 271 ? 6.805 -3.472 33.732 1.00 50.66 271 SER A C 1
ATOM 2177 O O . SER A 1 271 ? 7.079 -4.590 34.171 1.00 50.66 271 SER A O 1
ATOM 2179 N N . THR A 1 272 ? 6.766 -2.400 34.522 1.00 57.06 272 THR A N 1
ATOM 2180 C CA . THR A 1 272 ? 6.722 -2.580 35.974 1.00 57.06 272 THR A CA 1
ATOM 2181 C C . THR A 1 272 ? 5.524 -3.489 36.296 1.00 57.06 272 THR A C 1
ATOM 2183 O O . THR A 1 272 ? 4.504 -3.396 35.600 1.00 57.06 272 THR A O 1
ATOM 2186 N N . PRO A 1 273 ? 5.582 -4.340 37.337 1.00 60.50 273 PRO A N 1
ATOM 2187 C CA . PRO A 1 273 ? 4.454 -5.203 37.724 1.00 60.50 273 PRO A CA 1
ATOM 2188 C C . PRO A 1 273 ? 3.138 -4.413 37.847 1.00 60.50 273 PRO A C 1
ATOM 2190 O O . PRO A 1 273 ? 2.043 -4.867 37.517 1.00 60.50 273 PRO A O 1
ATOM 2193 N N . GLU A 1 274 ? 3.270 -3.141 38.221 1.00 67.44 274 GLU A N 1
ATOM 2194 C CA . GLU A 1 274 ? 2.191 -2.177 38.312 1.00 67.44 274 GLU A CA 1
ATOM 2195 C C . GLU A 1 274 ? 1.544 -1.816 36.959 1.00 67.44 274 GLU A C 1
ATOM 2197 O O . GLU A 1 274 ? 0.319 -1.736 36.891 1.00 67.44 274 GLU A O 1
ATOM 2202 N N . THR A 1 275 ? 2.312 -1.666 35.872 1.00 65.56 275 THR A N 1
ATOM 2203 C CA . THR A 1 275 ? 1.777 -1.398 34.517 1.00 65.56 275 THR A CA 1
ATOM 2204 C C . THR A 1 275 ? 1.044 -2.594 33.905 1.00 65.56 275 THR A C 1
ATOM 2206 O O . THR A 1 275 ? 0.012 -2.409 33.255 1.00 65.56 275 THR A O 1
ATOM 2209 N N . VAL A 1 276 ? 1.499 -3.825 34.169 1.00 68.88 276 VAL A N 1
ATOM 2210 C CA . VAL A 1 276 ? 0.784 -5.054 33.770 1.00 68.88 276 VAL A CA 1
ATOM 2211 C C . VAL A 1 276 ? -0.553 -5.138 34.503 1.00 68.88 276 VAL A C 1
ATOM 2213 O O . VAL A 1 276 ? -1.603 -5.304 33.877 1.00 68.88 276 VAL A O 1
ATOM 2216 N N . ARG A 1 277 ? -0.543 -4.896 35.822 1.00 73.75 277 ARG A N 1
ATOM 2217 C CA . ARG A 1 277 ? -1.760 -4.851 36.640 1.00 73.75 277 ARG A CA 1
ATOM 2218 C C . ARG A 1 277 ? -2.722 -3.752 36.184 1.00 73.75 277 ARG A C 1
ATOM 2220 O O . ARG A 1 277 ? -3.920 -3.998 36.068 1.00 73.75 277 ARG A O 1
ATOM 2227 N N . GLN A 1 278 ? -2.225 -2.549 35.896 1.00 72.06 278 GLN A N 1
ATOM 2228 C CA . GLN A 1 278 ? -3.042 -1.434 35.402 1.00 72.06 278 GLN A CA 1
ATOM 2229 C C . GLN A 1 278 ? -3.671 -1.743 34.040 1.00 72.06 278 GLN A C 1
ATOM 2231 O O . GLN A 1 278 ? -4.835 -1.411 33.818 1.00 72.06 278 GLN A O 1
ATOM 2236 N N . THR A 1 279 ? -2.946 -2.434 33.160 1.00 71.31 279 THR A N 1
ATOM 2237 C CA . THR A 1 279 ? -3.441 -2.824 31.837 1.00 71.31 279 THR A CA 1
ATOM 2238 C C . THR A 1 279 ? -4.507 -3.917 31.940 1.00 71.31 279 THR A C 1
ATOM 2240 O O . THR A 1 279 ? -5.556 -3.794 31.311 1.00 71.31 279 THR A O 1
ATOM 2243 N N . ALA A 1 280 ? -4.320 -4.919 32.807 1.00 77.94 280 ALA A N 1
ATOM 2244 C CA . ALA A 1 280 ? -5.341 -5.928 33.104 1.00 77.94 280 ALA A CA 1
ATOM 2245 C C . ALA A 1 280 ? -6.613 -5.301 33.714 1.00 77.94 280 ALA A C 1
ATOM 2247 O O . ALA A 1 280 ? -7.735 -5.632 33.322 1.00 77.94 280 ALA A O 1
ATOM 2248 N N . VAL A 1 281 ? -6.460 -4.339 34.635 1.00 84.56 281 VAL A N 1
ATOM 2249 C CA . VAL A 1 281 ? -7.587 -3.585 35.220 1.00 84.56 281 VAL A CA 1
ATOM 2250 C C . VAL A 1 281 ? -8.310 -2.764 34.152 1.00 84.56 281 VAL A C 1
ATOM 2252 O O . VAL A 1 281 ? -9.541 -2.784 34.097 1.00 84.56 281 VAL A O 1
ATOM 2255 N N . TYR A 1 282 ? -7.571 -2.072 33.285 1.00 77.50 282 TYR A N 1
ATOM 2256 C CA . TYR A 1 282 ? -8.138 -1.281 32.196 1.00 77.50 282 TYR A CA 1
ATOM 2257 C C . TYR A 1 282 ? -8.904 -2.157 31.197 1.00 77.50 282 TYR A C 1
ATOM 2259 O O . TYR A 1 282 ? -10.058 -1.868 30.880 1.00 77.50 282 TYR A O 1
ATOM 2267 N N . GLN A 1 283 ? -8.320 -3.275 30.761 1.00 79.50 283 GLN A N 1
ATOM 2268 C CA . GLN A 1 283 ? -8.965 -4.224 29.851 1.00 79.50 283 GLN A CA 1
ATOM 2269 C C . GLN A 1 283 ? -10.236 -4.828 30.458 1.00 79.50 283 GLN A C 1
ATOM 2271 O O . GLN A 1 283 ? -11.263 -4.923 29.778 1.00 79.50 283 GLN A O 1
ATOM 2276 N N . LEU A 1 284 ? -10.209 -5.185 31.747 1.00 87.12 284 LEU A N 1
ATOM 2277 C CA . LEU A 1 284 ? -11.400 -5.633 32.465 1.00 87.12 284 LEU A CA 1
ATOM 2278 C C . LEU A 1 284 ? -12.470 -4.532 32.498 1.00 87.12 284 LEU A C 1
ATOM 2280 O O . LEU A 1 284 ? -13.631 -4.803 32.190 1.00 87.12 284 LEU A O 1
ATOM 2284 N N . ALA A 1 285 ? -12.093 -3.297 32.837 1.00 83.75 285 ALA A N 1
ATOM 2285 C CA . ALA A 1 285 ? -13.014 -2.167 32.912 1.00 83.75 285 ALA A CA 1
ATOM 2286 C C . ALA A 1 285 ? -13.684 -1.884 31.559 1.00 83.75 285 ALA A C 1
ATOM 2288 O O . ALA A 1 285 ? -14.907 -1.757 31.498 1.00 83.75 285 ALA A O 1
ATOM 2289 N N . VAL A 1 286 ? -12.916 -1.866 30.465 1.00 79.94 286 VAL A N 1
ATOM 2290 C CA . VAL A 1 286 ? -13.444 -1.670 29.107 1.00 79.94 286 VAL A CA 1
ATOM 2291 C C . VAL A 1 286 ? -14.428 -2.780 28.742 1.00 79.94 286 VAL A C 1
ATOM 2293 O O . VAL A 1 286 ? -15.551 -2.483 28.333 1.00 79.94 286 VAL A O 1
ATOM 2296 N N . ARG A 1 287 ? -14.071 -4.052 28.961 1.00 84.06 287 ARG A N 1
ATOM 2297 C CA . ARG A 1 287 ? -14.955 -5.190 28.652 1.00 84.06 287 ARG A CA 1
ATOM 2298 C C . ARG A 1 287 ? -16.231 -5.192 29.500 1.00 84.06 287 ARG A C 1
ATOM 2300 O O . ARG A 1 287 ? -17.287 -5.576 29.001 1.00 84.06 287 ARG A O 1
ATOM 2307 N N . LEU A 1 288 ? -16.171 -4.735 30.754 1.00 85.44 288 LEU A N 1
ATOM 2308 C CA . LEU A 1 288 ? -17.346 -4.579 31.621 1.00 85.44 288 LEU A CA 1
ATOM 2309 C C . LEU A 1 288 ? -18.254 -3.428 31.171 1.00 85.44 288 LEU A C 1
ATOM 2311 O O . LEU A 1 288 ? -19.474 -3.587 31.155 1.00 85.44 288 LEU A O 1
ATOM 2315 N N . ILE A 1 289 ? -17.681 -2.291 30.770 1.00 82.50 289 ILE A N 1
ATOM 2316 C CA . ILE A 1 289 ? -18.438 -1.154 30.224 1.00 82.50 289 ILE A CA 1
ATOM 2317 C C . ILE A 1 289 ? -19.090 -1.535 28.888 1.00 82.50 289 ILE A C 1
ATOM 2319 O O . ILE A 1 289 ? -20.231 -1.165 28.618 1.00 82.50 289 ILE A O 1
ATOM 2323 N N . GLN A 1 290 ? -18.396 -2.308 28.054 1.00 78.69 290 GLN A N 1
ATOM 2324 C CA . GLN A 1 290 ? -18.955 -2.846 26.815 1.00 78.69 290 GLN A CA 1
ATOM 2325 C C . GLN A 1 290 ? -20.101 -3.823 27.099 1.00 78.69 290 GLN A C 1
ATOM 2327 O O . GLN A 1 290 ? -21.163 -3.718 26.486 1.00 78.69 290 GLN A O 1
ATOM 2332 N N . ALA A 1 291 ? -19.923 -4.724 28.070 1.00 81.75 291 ALA A N 1
ATOM 2333 C CA . ALA A 1 291 ? -20.968 -5.651 28.485 1.00 81.75 291 ALA A CA 1
ATOM 2334 C C . ALA A 1 291 ? -22.199 -4.926 29.046 1.00 81.75 291 ALA A C 1
ATOM 2336 O O . ALA A 1 291 ? -23.313 -5.374 28.792 1.00 81.75 291 ALA A O 1
ATOM 2337 N N . SER A 1 292 ? -22.024 -3.815 29.771 1.00 78.12 292 SER A N 1
ATOM 2338 C CA . SER A 1 292 ? -23.141 -3.055 30.342 1.00 78.12 292 SER A CA 1
ATOM 2339 C C . SER A 1 292 ? -23.896 -2.218 29.309 1.00 78.12 292 SER A C 1
ATOM 2341 O O . SER A 1 292 ? -25.113 -2.096 29.407 1.00 78.12 292 SER A O 1
ATOM 2343 N N . ARG A 1 293 ? -23.199 -1.658 28.313 1.00 73.06 293 ARG A N 1
ATOM 2344 C CA . ARG A 1 293 ? -23.810 -0.800 27.285 1.00 73.06 293 ARG A CA 1
ATOM 2345 C C . ARG A 1 293 ? -24.457 -1.579 26.142 1.00 73.06 293 ARG A C 1
ATOM 2347 O O . ARG A 1 293 ? -25.464 -1.122 25.615 1.00 73.06 293 ARG A O 1
ATOM 2354 N N . ASN A 1 294 ? -23.896 -2.733 25.770 1.00 69.06 294 ASN A N 1
ATOM 2355 C CA . ASN A 1 294 ? -24.252 -3.430 24.530 1.00 69.06 294 ASN A CA 1
ATOM 2356 C C . ASN A 1 294 ? -24.756 -4.876 24.728 1.00 69.06 294 ASN A C 1
ATOM 2358 O O . ASN A 1 294 ? -24.951 -5.577 23.736 1.00 69.06 294 ASN A O 1
ATOM 2362 N N . SER A 1 295 ? -24.959 -5.367 25.960 1.00 69.12 295 SER A N 1
ATOM 2363 C CA . SER A 1 295 ? -25.481 -6.735 26.142 1.00 69.12 295 SER A CA 1
ATOM 2364 C C . SER A 1 295 ? -26.960 -6.844 25.791 1.00 69.12 295 SER A C 1
ATOM 2366 O O . SER A 1 295 ? -27.811 -6.327 26.507 1.00 69.12 295 SER A O 1
ATOM 2368 N N . CYS A 1 296 ? -27.262 -7.656 24.779 1.00 67.31 296 CYS A N 1
ATOM 2369 C CA . CYS A 1 296 ? -28.563 -8.312 24.603 1.00 67.31 296 CYS A CA 1
ATOM 2370 C C . CYS A 1 296 ? -28.563 -9.756 25.152 1.00 67.31 296 CYS A C 1
ATOM 2372 O O . CYS A 1 296 ? -29.407 -10.561 24.771 1.00 67.31 296 CYS A O 1
ATOM 2374 N N . LEU A 1 297 ? -27.584 -10.108 25.996 1.00 76.62 297 LEU A N 1
ATOM 2375 C CA . LEU A 1 297 ? -27.431 -11.450 26.563 1.00 76.62 297 LEU A CA 1
ATOM 2376 C C . LEU A 1 297 ? -28.480 -11.716 27.648 1.00 76.62 297 LEU A C 1
ATOM 2378 O O . LEU A 1 297 ? -28.771 -10.844 28.468 1.00 76.62 297 LEU A O 1
ATOM 2382 N N . ASP A 1 298 ? -28.999 -12.944 27.688 1.00 82.19 298 ASP A N 1
ATOM 2383 C CA . ASP A 1 298 ? -29.830 -13.417 28.792 1.00 82.19 298 ASP A CA 1
ATOM 2384 C C . ASP A 1 298 ? -29.030 -13.487 30.110 1.00 82.19 298 ASP A C 1
ATOM 2386 O O . ASP A 1 298 ? -27.794 -13.446 30.135 1.00 82.19 298 ASP A O 1
ATOM 2390 N N . SER A 1 299 ? -29.741 -13.575 31.236 1.00 78.25 299 SER A N 1
ATOM 2391 C CA . SER A 1 299 ? -29.136 -13.498 32.571 1.00 78.25 299 SER A CA 1
ATOM 2392 C C . SER A 1 299 ? -28.118 -14.611 32.861 1.00 78.25 299 SER A C 1
ATOM 2394 O O . SER A 1 299 ? -27.148 -14.369 33.589 1.00 78.25 299 SER A O 1
ATOM 2396 N N . ASP A 1 300 ? -28.289 -15.801 32.282 1.00 83.06 300 ASP A N 1
ATOM 2397 C CA . ASP A 1 300 ? -27.400 -16.946 32.502 1.00 83.06 300 ASP A CA 1
ATOM 2398 C C . ASP A 1 300 ? -26.162 -16.888 31.596 1.00 83.06 300 ASP A C 1
ATOM 2400 O O . ASP A 1 300 ? -25.032 -17.122 32.052 1.00 83.06 300 ASP A O 1
ATOM 2404 N N . SER A 1 301 ? -26.335 -16.470 30.343 1.00 82.44 301 SER A N 1
ATOM 2405 C CA . SER A 1 301 ? -25.244 -16.200 29.406 1.00 82.44 301 SER A CA 1
ATOM 2406 C C . SER A 1 301 ? -24.361 -15.048 29.886 1.00 82.44 301 SER A C 1
ATOM 2408 O O . SER A 1 301 ? -23.132 -15.166 29.883 1.00 82.44 301 SER A O 1
ATOM 2410 N N . LEU A 1 302 ? -24.957 -13.965 30.399 1.00 83.12 302 LEU A N 1
ATOM 2411 C CA . LEU A 1 302 ? -24.214 -12.841 30.971 1.00 83.12 302 LEU A CA 1
ATOM 2412 C C . LEU A 1 302 ? -23.416 -13.272 32.208 1.00 83.12 302 LEU A C 1
ATOM 2414 O O . LEU A 1 302 ? -22.243 -12.924 32.348 1.00 83.12 302 LEU A O 1
ATOM 2418 N N . ARG A 1 303 ? -24.006 -14.086 33.091 1.00 84.19 303 ARG A N 1
ATOM 2419 C CA . ARG A 1 303 ? -23.306 -14.643 34.258 1.00 84.19 303 ARG A CA 1
ATOM 2420 C C . ARG A 1 303 ? -22.113 -15.508 33.844 1.00 84.19 303 ARG A C 1
ATOM 2422 O O . ARG A 1 303 ? -21.065 -15.451 34.492 1.00 84.19 303 ARG A O 1
ATOM 2429 N N . THR A 1 304 ? -22.253 -16.295 32.783 1.00 85.19 304 THR A N 1
ATOM 2430 C CA . THR A 1 304 ? -21.178 -17.147 32.254 1.00 85.19 304 THR A CA 1
ATOM 2431 C C . THR A 1 304 ? -20.057 -16.310 31.639 1.00 85.19 304 THR A C 1
ATOM 2433 O O . THR A 1 304 ? -18.883 -16.526 31.948 1.00 85.19 304 THR A O 1
ATOM 2436 N N . TYR A 1 305 ? -20.412 -15.281 30.870 1.00 83.75 305 TYR A N 1
ATOM 2437 C CA . TYR A 1 305 ? -19.470 -14.325 30.293 1.00 83.75 305 TYR A CA 1
ATOM 2438 C C . TYR A 1 305 ? -18.694 -13.538 31.362 1.00 83.75 305 TYR A C 1
ATOM 2440 O O . TYR A 1 305 ? -17.469 -13.452 31.306 1.00 83.75 305 TYR A O 1
ATOM 2448 N N . LEU A 1 306 ? -19.367 -13.044 32.405 1.00 85.75 306 LEU A N 1
ATOM 2449 C CA . LEU A 1 306 ? -18.713 -12.347 33.520 1.00 85.75 306 LEU A CA 1
ATOM 2450 C C . LEU A 1 306 ? -17.773 -13.270 34.314 1.00 85.75 306 LEU A C 1
ATOM 2452 O O . LEU A 1 306 ? -16.693 -12.847 34.731 1.00 85.75 306 LEU A O 1
ATOM 2456 N N . LYS A 1 307 ? -18.134 -14.549 34.496 1.00 87.38 307 LYS A N 1
ATOM 2457 C CA . LYS A 1 307 ? -17.229 -15.554 35.085 1.00 87.38 307 LYS A CA 1
ATOM 2458 C C . LYS A 1 307 ? -15.999 -15.792 34.206 1.00 87.38 307 LYS A C 1
ATOM 2460 O O . LYS A 1 307 ? -14.899 -15.926 34.741 1.00 87.38 307 LYS A O 1
ATOM 2465 N N . HIS A 1 308 ? -16.175 -15.821 32.887 1.00 86.12 308 HIS A N 1
ATOM 2466 C CA . HIS A 1 308 ? -15.081 -15.955 31.929 1.00 86.12 308 HIS A CA 1
ATOM 2467 C C . HIS A 1 308 ? -14.142 -14.740 31.964 1.00 86.12 308 HIS A C 1
ATOM 2469 O O . HIS A 1 308 ? -12.937 -14.915 32.126 1.00 86.12 308 HIS A O 1
ATOM 2475 N N . LEU A 1 309 ? -14.682 -13.515 31.954 1.00 85.94 309 LEU A N 1
ATOM 2476 C CA . LEU A 1 309 ? -13.900 -12.283 32.114 1.00 85.94 309 LEU A CA 1
ATOM 2477 C C . LEU A 1 309 ? -13.111 -12.259 33.426 1.00 85.94 309 LEU A C 1
ATOM 2479 O O . LEU A 1 309 ? -11.937 -11.901 33.436 1.00 85.94 309 LEU A O 1
ATOM 2483 N N . LYS A 1 310 ? -13.722 -12.706 34.530 1.00 86.69 310 LYS A N 1
ATOM 2484 C CA . LYS A 1 310 ? -13.034 -12.840 35.821 1.00 86.69 310 LYS A CA 1
ATOM 2485 C C . LYS A 1 310 ? -11.887 -13.854 35.766 1.00 86.69 310 LYS A C 1
ATOM 2487 O O . LYS A 1 310 ? -10.877 -13.653 36.436 1.00 86.69 310 LYS A O 1
ATOM 2492 N N . LYS A 1 311 ? -12.035 -14.947 35.009 1.00 86.69 311 LYS A N 1
ATOM 2493 C CA . LYS A 1 311 ? -10.973 -15.946 34.817 1.00 86.69 311 LYS A CA 1
ATOM 2494 C C . LYS A 1 311 ? -9.819 -15.373 33.992 1.00 86.69 311 LYS A C 1
ATOM 2496 O O . LYS A 1 311 ? -8.676 -15.589 34.373 1.00 86.69 311 LYS A O 1
ATOM 2501 N N . ILE A 1 312 ? -10.125 -14.622 32.934 1.00 82.06 312 ILE A N 1
ATOM 2502 C CA . ILE A 1 312 ? -9.128 -13.939 32.099 1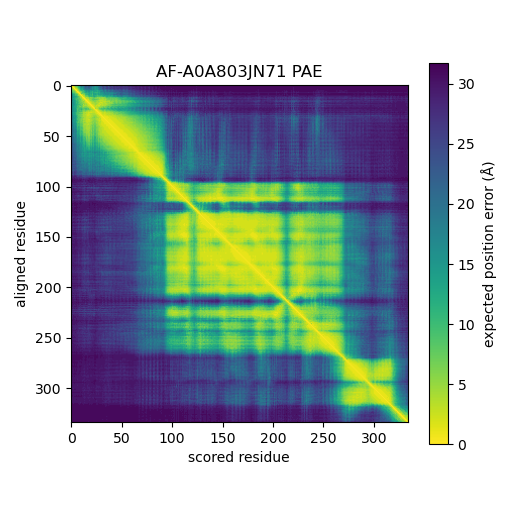.00 82.06 312 ILE A CA 1
ATOM 2503 C C . ILE A 1 312 ? -8.334 -12.926 32.928 1.00 82.06 312 ILE A C 1
ATOM 2505 O O . ILE A 1 312 ? -7.121 -13.053 33.015 1.00 82.06 312 ILE A O 1
ATOM 2509 N N . TYR A 1 313 ? -9.014 -12.026 33.647 1.00 84.38 313 TYR A N 1
ATOM 2510 C CA . TYR A 1 313 ? -8.348 -11.049 34.516 1.00 84.38 313 TYR A CA 1
ATOM 2511 C C . TYR A 1 313 ? -7.457 -11.717 35.570 1.00 84.38 313 TYR A C 1
ATOM 2513 O O . TYR A 1 313 ? -6.355 -11.263 35.851 1.00 84.38 313 TYR A O 1
ATOM 2521 N N . ARG A 1 314 ? -7.922 -12.824 36.161 1.00 82.94 314 ARG A N 1
ATOM 2522 C CA . ARG A 1 314 ? -7.112 -13.595 37.108 1.00 82.94 314 ARG A CA 1
ATOM 2523 C C . ARG A 1 314 ? -5.889 -14.208 36.440 1.00 82.94 314 ARG A C 1
ATOM 2525 O O . ARG A 1 314 ? -4.831 -14.141 37.034 1.00 82.94 314 ARG A O 1
ATOM 2532 N N . ALA A 1 315 ? -6.009 -14.772 35.243 1.00 80.44 315 ALA A N 1
ATOM 2533 C CA . ALA A 1 315 ? -4.862 -15.319 34.520 1.00 80.44 315 ALA A CA 1
ATOM 2534 C C . ALA A 1 315 ? -3.841 -14.229 34.144 1.00 80.44 315 ALA A C 1
ATOM 2536 O O . ALA A 1 315 ? -2.647 -14.452 34.279 1.00 80.44 315 ALA A O 1
ATOM 2537 N N . GLU A 1 316 ? -4.317 -13.047 33.748 1.00 73.81 316 GLU A N 1
ATOM 2538 C CA . GLU A 1 316 ? -3.492 -11.874 33.419 1.00 73.81 316 GLU A CA 1
ATOM 2539 C C . GLU A 1 316 ? -2.864 -11.212 34.664 1.00 73.81 316 GLU A C 1
ATOM 2541 O O . GLU A 1 316 ? -1.853 -10.530 34.549 1.00 73.81 316 GLU A O 1
ATOM 2546 N N . SER A 1 317 ? -3.448 -11.416 35.852 1.00 64.06 317 SER A N 1
ATOM 2547 C CA . SER A 1 317 ? -2.971 -10.861 37.128 1.00 64.06 317 SER A CA 1
ATOM 2548 C C . SER A 1 317 ? -2.193 -11.860 38.001 1.00 64.06 317 SER A C 1
ATOM 2550 O O . SER A 1 317 ? -1.526 -11.415 38.924 1.00 64.06 317 SER A O 1
ATOM 2552 N N . LEU A 1 318 ? -2.304 -13.177 37.772 1.00 57.12 318 LEU A N 1
ATOM 2553 C CA . LEU A 1 318 ? -1.674 -14.251 38.571 1.00 57.12 318 LEU A CA 1
ATOM 2554 C C . LEU A 1 318 ? -0.360 -14.771 37.976 1.00 57.12 318 LEU A C 1
ATOM 2556 O O . LEU A 1 318 ? 0.274 -15.630 38.584 1.00 57.12 318 LEU A O 1
ATOM 2560 N N . THR A 1 319 ? 0.096 -14.251 36.834 1.00 53.66 319 THR A N 1
ATOM 2561 C CA . THR A 1 319 ? 1.494 -14.441 36.405 1.00 53.66 319 THR A CA 1
ATOM 2562 C C . THR A 1 319 ? 2.506 -13.901 37.435 1.00 53.66 319 THR A C 1
ATOM 2564 O O . THR A 1 319 ? 3.681 -14.231 37.343 1.00 53.66 319 THR A O 1
ATOM 2567 N N . ASP A 1 320 ? 2.035 -13.141 38.433 1.00 47.47 320 ASP A N 1
ATOM 2568 C CA . ASP A 1 320 ? 2.772 -12.586 39.580 1.00 47.47 320 ASP A CA 1
ATOM 2569 C C . ASP A 1 320 ? 3.034 -13.592 40.730 1.00 47.47 320 ASP A C 1
ATOM 2571 O O . ASP A 1 320 ? 4.074 -13.537 41.392 1.00 47.47 320 ASP A O 1
ATOM 2575 N N . ASP A 1 321 ? 2.124 -14.540 40.991 1.00 44.19 321 ASP A N 1
ATOM 2576 C CA . ASP A 1 321 ? 2.193 -15.340 42.232 1.00 44.19 321 ASP A CA 1
ATOM 2577 C C . ASP A 1 321 ? 3.178 -16.518 42.145 1.00 44.19 321 ASP A C 1
ATOM 2579 O O . ASP A 1 321 ? 3.606 -17.029 43.172 1.00 44.19 321 ASP A O 1
ATOM 2583 N N . LEU A 1 322 ? 3.575 -16.944 40.940 1.00 42.22 322 LEU A N 1
ATOM 2584 C CA . LEU A 1 322 ? 4.508 -18.068 40.758 1.00 42.22 322 LEU A CA 1
ATOM 2585 C C . LEU A 1 322 ? 5.985 -17.638 40.745 1.00 42.22 322 LEU A C 1
ATOM 2587 O O . LEU A 1 322 ? 6.848 -18.435 41.096 1.00 42.22 322 LEU A O 1
ATOM 2591 N N . GLN A 1 323 ? 6.295 -16.380 40.404 1.00 40.62 323 GLN A N 1
ATOM 2592 C CA . GLN A 1 323 ? 7.681 -15.876 40.403 1.00 40.62 323 GLN A CA 1
ATOM 2593 C C . GLN A 1 323 ? 8.136 -15.353 41.778 1.00 40.62 323 GLN A C 1
ATOM 2595 O O . GLN A 1 323 ? 9.334 -15.309 42.069 1.00 40.62 323 GLN A O 1
ATOM 2600 N N . SER A 1 324 ? 7.194 -14.989 42.651 1.00 39.31 324 SER A N 1
ATOM 2601 C CA . SER A 1 324 ? 7.487 -14.543 44.019 1.00 39.31 324 SER A CA 1
ATOM 2602 C C . SER A 1 324 ? 7.635 -15.697 45.022 1.00 39.31 324 SER A C 1
ATOM 2604 O O . SER A 1 324 ? 8.279 -15.515 46.054 1.00 39.31 324 SER A O 1
ATOM 2606 N N . THR A 1 325 ? 7.113 -16.893 44.721 1.00 35.28 325 THR A N 1
ATOM 2607 C CA . THR A 1 325 ? 7.250 -18.076 45.590 1.00 35.28 325 THR A CA 1
ATOM 2608 C C . THR A 1 325 ? 8.521 -18.886 45.332 1.00 35.28 325 THR A C 1
ATOM 2610 O O . THR A 1 325 ? 9.119 -19.370 46.288 1.00 35.28 325 THR A O 1
ATOM 2613 N N . GLU A 1 326 ? 9.007 -18.978 44.087 1.00 36.81 326 GLU A N 1
ATOM 2614 C CA . GLU A 1 326 ? 10.252 -19.716 43.781 1.00 36.81 326 GLU A CA 1
ATOM 2615 C C . GLU A 1 326 ? 11.505 -19.022 44.349 1.00 36.81 326 GLU A C 1
ATOM 2617 O O . GLU A 1 326 ? 12.460 -19.676 44.758 1.00 36.81 326 GLU A O 1
ATOM 2622 N N . THR A 1 327 ? 11.486 -17.693 44.482 1.00 35.50 327 THR A N 1
ATOM 2623 C CA . THR A 1 327 ? 12.614 -16.928 45.047 1.00 35.50 327 THR A CA 1
ATOM 2624 C C . THR A 1 327 ? 12.686 -16.950 46.580 1.00 35.50 327 THR A C 1
ATOM 2626 O O . THR A 1 327 ? 13.697 -16.521 47.147 1.00 35.50 327 THR A O 1
ATOM 2629 N N . ALA A 1 328 ? 11.64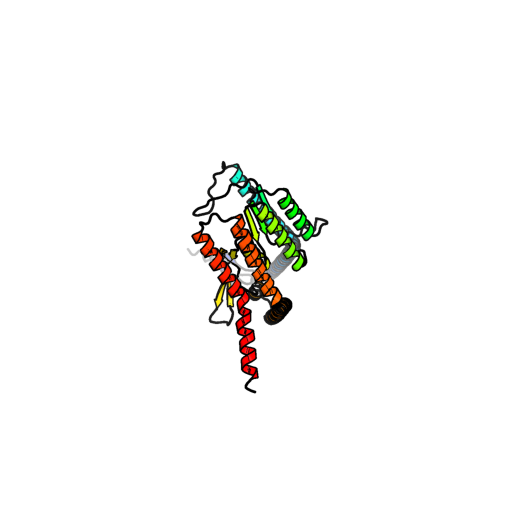9 -17.451 47.261 1.00 36.12 328 ALA A N 1
ATOM 2630 C CA . ALA A 1 328 ? 11.623 -17.591 48.716 1.00 36.12 328 ALA A CA 1
ATOM 2631 C C . ALA A 1 328 ? 12.136 -18.964 49.188 1.00 36.12 328 ALA A C 1
ATOM 2633 O O . ALA A 1 328 ? 12.827 -19.023 50.202 1.00 36.12 328 ALA A O 1
ATOM 2634 N N . GLU A 1 329 ? 11.878 -20.045 48.442 1.00 35.19 329 GLU A N 1
ATOM 2635 C CA . GLU A 1 329 ? 12.317 -21.399 48.823 1.00 35.19 329 GLU A CA 1
ATOM 2636 C C . GLU A 1 329 ? 13.817 -21.655 48.563 1.00 35.19 329 GLU A C 1
ATOM 2638 O O . GLU A 1 329 ? 14.442 -22.430 49.284 1.00 35.19 329 GLU A O 1
ATOM 2643 N N . GLU A 1 330 ? 14.457 -20.944 47.626 1.00 36.66 330 GLU A N 1
ATOM 2644 C CA . GLU A 1 330 ? 15.907 -21.087 47.377 1.00 36.66 330 GLU A CA 1
ATOM 2645 C C . GLU A 1 330 ? 16.806 -20.337 48.382 1.00 36.66 330 GLU A C 1
ATOM 2647 O O . GLU A 1 330 ? 18.021 -20.537 48.390 1.00 36.66 330 GLU A O 1
ATOM 2652 N N . LYS A 1 331 ? 16.246 -19.500 49.268 1.00 41.03 331 LYS A N 1
ATOM 2653 C CA . LYS A 1 331 ? 17.020 -18.752 50.281 1.00 41.03 331 LYS A CA 1
ATOM 2654 C C . LYS A 1 331 ? 17.090 -19.411 51.660 1.00 41.03 331 LYS A C 1
ATOM 2656 O O . LYS A 1 331 ? 17.740 -18.859 52.543 1.00 41.03 331 LYS A O 1
ATOM 2661 N N . GLU A 1 332 ? 16.479 -20.579 51.848 1.00 35.81 332 GLU A N 1
ATOM 2662 C CA . GLU A 1 332 ? 16.507 -21.303 53.130 1.00 35.81 332 GLU A CA 1
ATOM 2663 C C . GLU A 1 332 ? 17.455 -22.522 53.146 1.00 35.81 332 GLU A C 1
ATOM 2665 O O . GLU A 1 332 ? 17.561 -23.196 54.169 1.00 35.81 332 GLU A O 1
ATOM 2670 N N . I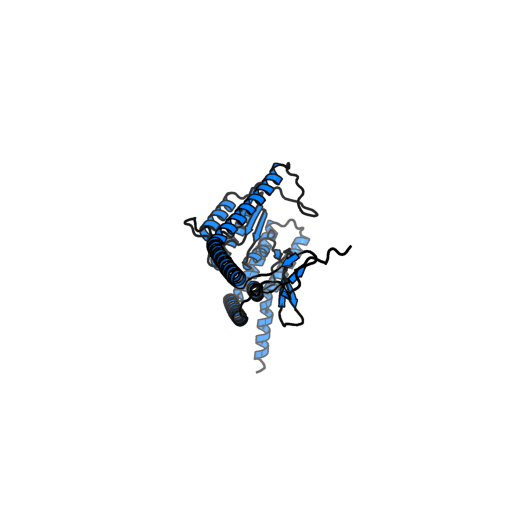LE A 1 333 ? 18.182 -22.802 52.050 1.00 42.44 333 ILE A N 1
ATOM 2671 C CA . ILE A 1 333 ? 19.067 -23.987 51.932 1.00 42.44 333 ILE A CA 1
ATOM 2672 C C . ILE A 1 333 ? 20.541 -23.647 51.591 1.00 42.44 333 ILE A C 1
ATOM 2674 O O . ILE A 1 333 ? 21.343 -24.560 51.394 1.00 42.44 333 ILE A O 1
ATOM 2678 N N . LEU A 1 334 ? 20.977 -22.378 51.611 1.00 35.81 334 LEU A N 1
ATOM 2679 C CA . LEU A 1 334 ? 22.415 -22.054 51.496 1.00 35.81 334 LEU A CA 1
ATOM 2680 C C . LEU A 1 334 ? 22.945 -21.102 52.568 1.00 35.81 334 LEU A C 1
ATOM 2682 O O . LEU A 1 334 ? 22.390 -19.987 52.694 1.00 35.81 334 LEU A O 1
#

Secondary structure (DSSP, 8-state):
--SGGGSPPGGGS-TTEEEEEEETTEEEEEEHHHHHHHHHHHHHHHHHHHHHHHHHHHHHHHHHHTHHHHHHHHHHHHHHHHHHHHHHHHHHSSS-PPPSSSS------SEEEEE------TTSSS-HHHHHHHHHHHHHHH--TTEEEEEESTTTTS-HHHHHHHHHHHHHHHHHHT-EEEEE-S-GGGGGHHHH-TT---EEEEEEEEE-SSSS-EEEEEEEEEEES-----SHHHHHHHHTT--HHHHHHHHHHHHHHHHHHHHHT---HHHHHHHHHHHHHHHHHHHHHH----HHHHHHHHHHHHHHHHHHHSTTHHHHHHHHHTTS--

Radius of gyration: 38.6 Å; Cα contacts (8 Å, |Δi|>4): 221; chains: 1; bounding box: 80×54×136 Å